Protein AF-A0A179FEU5-F1 (afdb_monomer_lite)

Structure (mmCIF, N/CA/C/O backbone):
data_AF-A0A179FEU5-F1
#
_entry.id   AF-A0A179FEU5-F1
#
loop_
_atom_site.group_PDB
_atom_site.id
_atom_site.type_symbol
_atom_site.label_atom_id
_atom_site.label_alt_id
_atom_site.label_comp_id
_atom_site.label_asym_id
_atom_site.label_entity_id
_atom_site.label_seq_id
_atom_site.pdbx_PDB_ins_code
_atom_site.Cartn_x
_atom_site.Cartn_y
_atom_site.Cartn_z
_atom_site.occupancy
_atom_site.B_iso_or_equiv
_atom_site.auth_seq_id
_atom_site.auth_comp_id
_atom_site.auth_asym_id
_atom_site.auth_atom_id
_atom_site.pdbx_PDB_model_num
ATOM 1 N N . MET A 1 1 ? -58.448 -2.157 -8.656 1.00 37.03 1 MET A N 1
ATOM 2 C CA . MET A 1 1 ? -57.874 -3.521 -8.626 1.00 37.03 1 MET A CA 1
ATOM 3 C C . MET A 1 1 ? -56.434 -3.372 -9.096 1.00 37.03 1 MET A C 1
ATOM 5 O O . MET A 1 1 ? -56.239 -2.957 -10.224 1.00 37.03 1 MET A O 1
ATOM 9 N N . ALA A 1 2 ? -55.484 -3.214 -8.177 1.00 30.17 2 ALA A N 1
ATOM 10 C CA . ALA A 1 2 ? -54.757 -4.294 -7.498 1.00 30.17 2 ALA A CA 1
ATOM 11 C C . ALA A 1 2 ? -53.856 -5.082 -8.479 1.00 30.17 2 ALA A C 1
ATOM 13 O O . ALA A 1 2 ? -54.348 -5.791 -9.348 1.00 30.17 2 ALA A O 1
ATOM 14 N N . THR A 1 3 ? -52.552 -4.851 -8.305 1.00 36.16 3 THR A N 1
ATOM 15 C CA . THR A 1 3 ? -51.312 -5.479 -8.825 1.00 36.16 3 THR A CA 1
ATOM 16 C C . THR A 1 3 ? -51.314 -7.030 -8.693 1.00 36.16 3 THR A C 1
ATOM 18 O O . THR A 1 3 ? -52.210 -7.513 -7.997 1.00 36.16 3 THR A O 1
ATOM 21 N N . PRO A 1 4 ? -50.350 -7.839 -9.245 1.00 41.12 4 PRO A N 1
ATOM 22 C CA . PRO A 1 4 ? -48.907 -7.538 -9.162 1.00 41.12 4 PRO A CA 1
ATOM 23 C C . PRO A 1 4 ? -47.854 -8.168 -10.127 1.00 41.12 4 PRO A C 1
ATOM 25 O O . PRO A 1 4 ? -48.091 -9.113 -10.866 1.00 41.12 4 PRO A O 1
ATOM 28 N N . THR A 1 5 ? -46.633 -7.613 -9.978 1.00 31.58 5 THR A N 1
ATOM 29 C CA . THR A 1 5 ? -45.279 -8.238 -9.953 1.00 31.58 5 THR A CA 1
ATOM 30 C C . THR A 1 5 ? -44.671 -8.937 -11.171 1.00 31.58 5 THR A C 1
ATOM 32 O O . THR A 1 5 ? -45.063 -10.044 -11.509 1.00 31.58 5 THR A O 1
ATOM 35 N N . THR A 1 6 ? -43.524 -8.423 -11.638 1.00 33.41 6 THR A N 1
ATOM 36 C CA . THR A 1 6 ? -42.158 -8.991 -11.439 1.00 33.41 6 THR A CA 1
ATOM 37 C C . THR A 1 6 ? -41.167 -7.874 -11.831 1.00 33.41 6 THR A C 1
ATOM 39 O O . THR A 1 6 ? -41.316 -7.294 -12.894 1.00 33.41 6 THR A O 1
ATOM 42 N N . GLY A 1 7 ? -40.216 -7.381 -11.036 1.00 28.59 7 GLY A N 1
ATOM 43 C CA . GLY A 1 7 ? -39.388 -8.038 -10.032 1.00 28.59 7 GLY A CA 1
ATOM 44 C C . GLY A 1 7 ? -37.973 -8.215 -10.594 1.00 28.59 7 GLY A C 1
ATOM 45 O O . GLY A 1 7 ? -37.572 -9.338 -10.856 1.00 28.59 7 GLY A O 1
ATOM 46 N N . ALA A 1 8 ? -37.243 -7.119 -10.823 1.00 29.02 8 ALA A N 1
ATOM 47 C CA . ALA A 1 8 ? -35.822 -7.147 -11.176 1.00 29.02 8 ALA A CA 1
ATOM 48 C C . ALA A 1 8 ? -35.045 -6.303 -10.160 1.00 29.02 8 ALA A C 1
ATOM 50 O O . ALA A 1 8 ? -34.668 -5.160 -10.410 1.00 29.02 8 ALA A O 1
ATOM 51 N N . THR A 1 9 ? -34.866 -6.873 -8.971 1.00 30.12 9 THR A N 1
ATOM 52 C CA . THR A 1 9 ? -33.922 -6.371 -7.976 1.00 30.12 9 THR A CA 1
ATOM 53 C C . THR A 1 9 ? -32.535 -6.866 -8.380 1.00 30.12 9 THR A C 1
ATOM 55 O O . THR A 1 9 ? -32.175 -8.010 -8.118 1.00 30.12 9 THR A O 1
ATOM 58 N N . LEU A 1 10 ? -31.760 -6.012 -9.047 1.00 29.97 10 LEU A N 1
ATOM 59 C CA . LEU A 1 10 ? -30.308 -6.155 -9.145 1.00 29.97 10 LEU A CA 1
ATOM 60 C C . LEU A 1 10 ? -29.728 -5.812 -7.767 1.00 29.97 10 LEU A C 1
ATOM 62 O O . LEU A 1 10 ? -29.535 -4.647 -7.428 1.00 29.97 10 LEU A O 1
ATOM 66 N N . LEU A 1 11 ? -29.529 -6.837 -6.939 1.00 31.89 11 LEU A N 1
ATOM 67 C CA . LEU A 1 11 ? -28.776 -6.725 -5.695 1.00 31.89 11 LEU A CA 1
ATOM 68 C C . LEU A 1 11 ? -27.285 -6.661 -6.038 1.00 31.89 11 LEU A C 1
ATOM 70 O O . LEU A 1 11 ? -26.680 -7.658 -6.422 1.00 31.89 11 LEU A O 1
ATOM 74 N N . CYS A 1 12 ? -26.699 -5.477 -5.881 1.00 29.08 12 CYS A N 1
ATOM 75 C CA . CYS A 1 12 ? -25.261 -5.298 -5.737 1.00 29.08 12 CYS A CA 1
ATOM 76 C C . CYS A 1 12 ? -24.804 -5.965 -4.429 1.00 29.08 12 CYS A C 1
ATOM 78 O O . CYS A 1 12 ? -24.829 -5.341 -3.372 1.00 29.08 12 CYS A O 1
ATOM 80 N N . SER A 1 13 ? -24.391 -7.231 -4.480 1.00 32.59 13 SER A N 1
ATOM 81 C CA . SER A 1 13 ? -23.709 -7.913 -3.374 1.00 32.59 13 SER A CA 1
ATOM 82 C C . SER A 1 13 ? -22.197 -7.689 -3.481 1.00 32.59 13 SER A C 1
ATOM 84 O O . SER A 1 13 ? -21.445 -8.575 -3.877 1.00 32.59 13 SER A O 1
ATOM 86 N N . GLY A 1 14 ? -21.757 -6.469 -3.186 1.00 37.81 14 GLY A N 1
ATOM 87 C CA . GLY A 1 14 ? -20.358 -6.153 -2.895 1.00 37.81 14 GLY A CA 1
ATOM 88 C C . GLY A 1 14 ? -20.225 -5.890 -1.401 1.00 37.81 14 GLY A C 1
ATOM 89 O O . GLY A 1 14 ? -20.048 -4.746 -1.001 1.00 37.81 14 GLY A O 1
ATOM 90 N N . GLN A 1 15 ? -20.452 -6.916 -0.580 1.00 46.31 15 GLN A N 1
ATOM 91 C CA . GLN A 1 15 ? -20.368 -6.825 0.879 1.00 46.31 15 GLN A CA 1
ATOM 92 C C . GLN A 1 15 ? -18.967 -7.262 1.306 1.00 46.31 15 GLN A C 1
ATOM 94 O O . GLN A 1 15 ? -18.569 -8.380 0.996 1.00 46.31 15 GLN A O 1
ATOM 99 N N . GLY A 1 16 ? -18.220 -6.389 1.991 1.00 58.41 16 GLY A N 1
ATOM 100 C CA . GLY A 1 16 ? -16.953 -6.743 2.631 1.00 58.41 16 GLY A CA 1
ATOM 101 C C . GLY A 1 16 ? -17.174 -7.793 3.717 1.00 58.41 16 GLY A C 1
ATOM 102 O O . GLY A 1 16 ? -17.419 -7.466 4.875 1.00 58.41 16 GLY A O 1
ATOM 103 N N . ASP A 1 17 ? -17.132 -9.057 3.312 1.00 73.69 17 ASP A N 1
ATOM 104 C CA . ASP A 1 17 ? -17.216 -10.216 4.181 1.00 73.69 17 ASP A CA 1
ATOM 105 C C . ASP A 1 17 ? -15.819 -10.787 4.475 1.00 73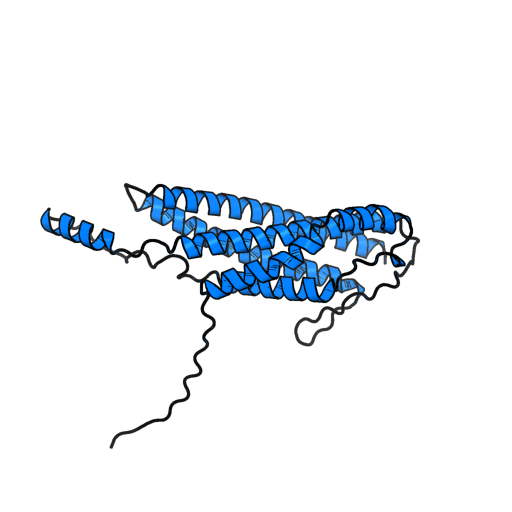.69 17 ASP A C 1
ATOM 107 O O . ASP A 1 17 ? -14.817 -10.482 3.820 1.00 73.69 17 ASP A O 1
ATOM 111 N N . MET A 1 18 ? -15.742 -11.642 5.493 1.00 79.62 18 MET A N 1
ATOM 112 C CA . MET A 1 18 ? -14.498 -12.289 5.919 1.00 79.62 18 MET A CA 1
ATOM 113 C C . MET A 1 18 ? -13.843 -13.060 4.756 1.00 79.62 18 MET A C 1
ATOM 115 O O . MET A 1 18 ? -12.619 -13.072 4.628 1.00 79.62 18 MET A O 1
ATOM 119 N N . GLY A 1 19 ? -14.647 -13.655 3.866 1.00 82.81 19 GLY A N 1
ATOM 120 C CA . GLY A 1 19 ? -14.166 -14.364 2.679 1.00 82.81 19 GLY A CA 1
ATOM 121 C C . GLY A 1 19 ? -13.383 -13.460 1.727 1.00 82.81 19 GLY A C 1
ATOM 122 O O . GLY A 1 19 ? -12.313 -13.844 1.253 1.00 82.81 19 GLY A O 1
ATOM 123 N N . THR A 1 20 ? -13.859 -12.235 1.516 1.00 85.75 20 THR A N 1
ATOM 124 C CA . THR A 1 20 ? -13.193 -11.224 0.691 1.00 85.75 20 THR A CA 1
ATOM 125 C C . THR A 1 20 ? -11.824 -10.852 1.259 1.00 85.75 20 THR A C 1
ATOM 127 O O . THR A 1 20 ? -10.836 -10.848 0.525 1.00 85.75 20 THR A O 1
ATOM 130 N N . LEU A 1 21 ? -11.727 -10.611 2.570 1.00 87.06 21 LEU A N 1
ATOM 131 C CA . LEU A 1 21 ? -10.458 -10.273 3.229 1.00 87.06 21 LEU A CA 1
AT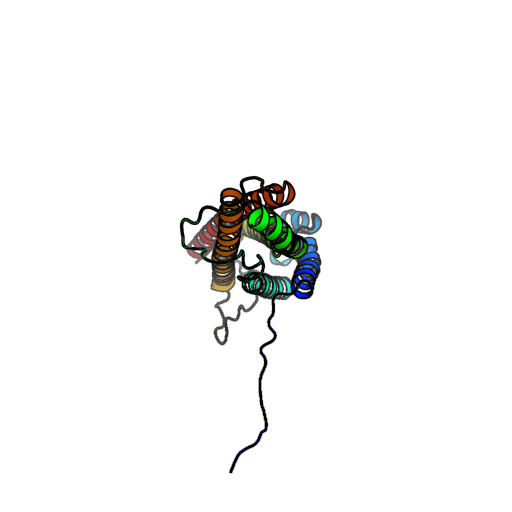OM 132 C C . LEU A 1 21 ? -9.447 -11.428 3.189 1.00 87.06 21 LEU A C 1
ATOM 134 O O . LEU A 1 21 ? -8.273 -11.215 2.883 1.00 87.06 21 LEU A O 1
ATOM 138 N N . VAL A 1 22 ? -9.894 -12.667 3.427 1.00 87.81 22 VAL A N 1
ATOM 139 C CA . VAL A 1 22 ? -9.030 -13.852 3.265 1.00 87.81 22 VAL A CA 1
ATOM 140 C C . VAL A 1 22 ? -8.555 -13.989 1.818 1.00 87.81 22 VAL A C 1
ATOM 142 O O . VAL A 1 22 ? -7.383 -14.301 1.583 1.00 87.81 22 VAL A O 1
ATOM 145 N N . GLY A 1 23 ? -9.435 -13.727 0.849 1.00 87.94 23 GLY A N 1
ATOM 146 C CA . GLY A 1 23 ? -9.098 -13.716 -0.572 1.00 87.94 23 GLY A CA 1
ATOM 147 C C . GLY A 1 23 ? -8.014 -12.690 -0.899 1.00 87.94 23 GLY A C 1
ATOM 148 O O . GLY A 1 23 ? -7.037 -13.028 -1.568 1.00 87.94 23 GLY A O 1
ATOM 149 N N . ILE A 1 24 ? -8.136 -11.471 -0.363 1.00 89.38 24 ILE A N 1
ATOM 150 C CA . ILE A 1 24 ? -7.136 -10.408 -0.518 1.00 89.38 24 ILE A CA 1
ATOM 151 C C . ILE A 1 24 ? -5.788 -10.838 0.068 1.00 89.38 24 ILE A C 1
ATOM 153 O O . ILE A 1 24 ? -4.778 -10.790 -0.631 1.00 89.38 24 ILE A O 1
ATOM 157 N N . LEU A 1 25 ? -5.760 -11.321 1.314 1.00 90.56 25 LEU A N 1
ATOM 158 C CA . LEU A 1 25 ? -4.527 -11.791 1.960 1.00 90.56 25 LEU A CA 1
ATOM 159 C C . LEU A 1 25 ? -3.832 -12.895 1.162 1.00 90.56 25 LEU A C 1
ATOM 161 O O . LEU A 1 25 ? -2.619 -12.847 0.948 1.00 90.56 25 LEU A O 1
ATOM 165 N N . SER A 1 26 ? -4.611 -13.870 0.699 1.00 90.81 26 SER A N 1
ATOM 166 C CA . SER A 1 26 ? -4.102 -15.005 -0.069 1.00 90.81 26 SER A CA 1
ATOM 167 C C . SER A 1 26 ? -3.529 -14.564 -1.416 1.00 90.81 26 SER A C 1
ATOM 169 O O . SER A 1 26 ? -2.492 -15.072 -1.834 1.00 90.81 26 SER A O 1
ATOM 171 N N . ALA A 1 27 ? -4.164 -13.591 -2.075 1.00 90.56 27 ALA A N 1
ATOM 172 C CA . ALA A 1 27 ? -3.708 -13.055 -3.355 1.00 90.56 27 ALA A CA 1
ATOM 173 C C . ALA A 1 27 ? -2.486 -12.127 -3.222 1.00 90.56 27 ALA A C 1
ATOM 175 O O . ALA A 1 27 ? -1.645 -12.094 -4.118 1.00 90.56 27 ALA A O 1
ATOM 176 N N . LEU A 1 28 ? -2.336 -11.419 -2.097 1.00 90.25 28 LEU A N 1
ATOM 177 C CA . LEU A 1 28 ? -1.158 -10.588 -1.825 1.00 90.25 28 LEU A CA 1
ATOM 178 C C . LEU A 1 28 ? 0.084 -11.410 -1.452 1.00 90.25 28 LEU A C 1
ATOM 180 O O . LEU A 1 28 ? 1.203 -10.950 -1.668 1.00 90.25 28 LEU A O 1
ATOM 184 N N . GLN A 1 29 ? -0.080 -12.613 -0.893 1.00 90.56 29 GLN A N 1
ATOM 185 C CA . GLN A 1 29 ? 1.034 -13.480 -0.491 1.00 90.56 29 GLN A CA 1
ATOM 186 C C . GLN A 1 29 ? 2.044 -13.764 -1.620 1.00 90.56 29 GLN A C 1
ATOM 188 O O . GLN A 1 29 ? 3.232 -13.540 -1.379 1.00 90.56 29 GLN A O 1
ATOM 193 N N . PRO A 1 30 ? 1.647 -14.242 -2.818 1.00 87.88 30 PRO A N 1
ATOM 194 C CA . PRO A 1 30 ? 2.600 -14.494 -3.898 1.00 87.88 30 PRO A CA 1
ATOM 195 C C . PRO A 1 30 ? 3.263 -13.204 -4.393 1.00 87.88 30 PRO A C 1
ATOM 197 O O . PRO A 1 30 ? 4.471 -13.201 -4.594 1.00 87.88 30 PRO A O 1
ATOM 200 N N . ILE A 1 31 ? 2.515 -12.099 -4.503 1.00 87.00 31 ILE A N 1
ATOM 201 C CA . ILE A 1 31 ? 3.052 -10.794 -4.928 1.00 87.00 31 ILE A CA 1
ATOM 202 C C . ILE A 1 31 ? 4.143 -10.330 -3.957 1.00 87.00 31 ILE A C 1
ATOM 204 O O . ILE A 1 31 ? 5.249 -9.984 -4.368 1.00 87.00 31 ILE A O 1
ATOM 208 N N . TRP A 1 32 ? 3.853 -10.374 -2.655 1.00 88.50 32 TRP A N 1
ATOM 209 C CA . TRP A 1 32 ? 4.812 -10.028 -1.613 1.00 88.50 32 TRP A CA 1
ATOM 210 C C . TRP A 1 32 ? 6.035 -10.948 -1.619 1.00 88.50 32 TRP A C 1
ATOM 212 O O . TRP A 1 32 ? 7.154 -10.458 -1.494 1.00 88.50 32 TRP A O 1
ATOM 222 N N . ALA A 1 33 ? 5.836 -12.261 -1.771 1.00 86.00 33 ALA A N 1
ATOM 223 C CA . ALA A 1 33 ? 6.924 -13.235 -1.786 1.00 86.00 33 ALA A CA 1
ATOM 224 C C . ALA A 1 33 ? 7.869 -13.013 -2.972 1.00 86.00 33 ALA A C 1
ATOM 226 O O . ALA A 1 33 ? 9.084 -13.055 -2.798 1.00 86.00 33 ALA A O 1
ATOM 227 N N . THR A 1 34 ? 7.320 -12.716 -4.153 1.00 82.19 34 THR A N 1
ATOM 228 C CA . THR A 1 34 ? 8.110 -12.328 -5.321 1.00 82.19 34 THR A CA 1
ATOM 229 C C . THR A 1 34 ? 8.870 -11.038 -5.035 1.00 82.19 34 THR A C 1
ATOM 231 O O . THR A 1 34 ? 10.092 -11.029 -5.076 1.00 82.19 34 THR A O 1
ATOM 234 N N . LEU A 1 35 ? 8.185 -9.960 -4.653 1.00 77.88 35 LEU A N 1
ATOM 235 C CA . LEU A 1 35 ? 8.830 -8.658 -4.455 1.00 77.88 35 LEU A CA 1
ATOM 236 C C . LEU A 1 35 ? 9.761 -8.598 -3.236 1.00 77.88 35 LEU A C 1
ATOM 238 O O . LEU A 1 35 ? 10.561 -7.682 -3.133 1.00 77.88 35 LEU A O 1
ATOM 242 N N . SER A 1 36 ? 9.676 -9.536 -2.298 1.00 79.19 36 SER A N 1
ATOM 243 C CA . SER A 1 36 ? 10.552 -9.585 -1.118 1.00 79.19 36 SER A CA 1
ATOM 244 C C . SER A 1 36 ? 11.632 -10.660 -1.217 1.00 79.19 36 SER A C 1
ATOM 246 O O . SER A 1 36 ? 12.362 -10.868 -0.248 1.00 79.19 36 SER A O 1
ATOM 248 N N . SER A 1 37 ? 11.740 -11.343 -2.360 1.00 79.44 37 SER A N 1
ATOM 249 C CA . SER A 1 37 ? 12.750 -12.373 -2.580 1.00 79.44 37 SER A CA 1
ATOM 250 C C . SER A 1 37 ? 14.163 -11.769 -2.471 1.00 79.44 37 SER A C 1
ATOM 252 O O . SER A 1 37 ? 14.469 -10.775 -3.142 1.00 79.44 37 SER A O 1
ATOM 254 N N . PRO A 1 38 ? 15.047 -12.349 -1.636 1.00 71.06 38 PRO A N 1
ATOM 255 C CA . PRO A 1 38 ? 16.436 -11.908 -1.537 1.00 71.06 38 PRO A CA 1
ATOM 256 C C . PRO A 1 38 ? 17.184 -12.088 -2.863 1.00 71.06 38 PRO A C 1
ATOM 258 O O . PRO A 1 38 ? 18.055 -11.280 -3.182 1.00 71.06 38 PRO A O 1
ATOM 261 N N . GLU A 1 39 ? 16.801 -13.084 -3.665 1.00 69.50 39 GLU A N 1
ATOM 262 C CA . GLU A 1 39 ? 17.327 -13.297 -5.011 1.00 69.50 39 GLU A CA 1
ATOM 263 C C . GLU A 1 39 ? 17.020 -12.100 -5.911 1.00 69.50 39 GLU A C 1
ATOM 265 O O . GLU A 1 39 ? 17.899 -11.638 -6.627 1.00 69.50 39 GLU A O 1
ATOM 270 N N . LEU A 1 40 ? 15.814 -11.534 -5.833 1.00 66.50 40 LEU A N 1
ATOM 271 C CA . LEU A 1 40 ? 15.435 -10.349 -6.603 1.00 66.50 40 LEU A CA 1
ATOM 272 C C . LEU A 1 40 ? 16.233 -9.101 -6.188 1.00 66.50 40 LEU A C 1
ATOM 274 O O . LEU A 1 40 ? 16.693 -8.353 -7.052 1.00 66.50 40 LEU A O 1
ATOM 278 N N . CYS A 1 41 ? 16.484 -8.905 -4.889 1.00 65.00 41 CYS A N 1
ATOM 279 C CA . CYS A 1 41 ? 17.388 -7.846 -4.419 1.00 65.00 41 CYS A CA 1
ATOM 280 C C . CYS A 1 41 ? 18.828 -8.052 -4.916 1.00 65.00 41 CYS A C 1
ATOM 282 O O . CYS A 1 41 ? 19.485 -7.092 -5.320 1.00 65.00 41 CYS A O 1
ATOM 284 N N . GLN A 1 42 ? 19.314 -9.293 -4.912 1.00 69.44 42 GLN A N 1
ATOM 285 C CA . GLN A 1 42 ? 20.655 -9.627 -5.380 1.00 69.44 42 GLN A CA 1
ATOM 286 C C . GLN A 1 42 ? 20.784 -9.474 -6.902 1.00 69.44 42 GLN A C 1
ATOM 288 O O . GLN A 1 42 ? 21.782 -8.931 -7.372 1.00 69.44 42 GLN A O 1
ATOM 293 N N . ILE A 1 43 ? 19.769 -9.886 -7.667 1.00 66.75 43 ILE A N 1
ATOM 294 C CA . ILE A 1 43 ? 19.691 -9.718 -9.123 1.00 66.75 43 ILE A CA 1
ATOM 295 C C . ILE A 1 43 ? 19.700 -8.235 -9.474 1.00 66.75 43 ILE A C 1
ATOM 297 O O . ILE A 1 43 ? 20.493 -7.838 -10.321 1.00 66.75 43 ILE A O 1
ATOM 301 N N . LEU A 1 44 ? 18.903 -7.400 -8.799 1.00 64.94 44 LEU A N 1
ATOM 302 C CA . LEU A 1 44 ? 18.959 -5.953 -9.014 1.00 64.94 44 LEU A CA 1
ATOM 303 C C . LEU A 1 44 ? 20.370 -5.415 -8.773 1.00 64.94 44 LEU A C 1
ATOM 305 O O . LEU A 1 44 ? 20.922 -4.744 -9.638 1.00 64.94 44 LEU A O 1
ATOM 309 N N . GLN A 1 45 ? 20.982 -5.738 -7.633 1.00 65.75 45 GLN A N 1
ATOM 310 C CA . GLN A 1 45 ? 22.315 -5.234 -7.304 1.00 65.75 45 GLN A CA 1
ATOM 311 C C . GLN A 1 45 ? 23.390 -5.719 -8.286 1.00 65.75 45 GLN A C 1
ATOM 313 O O . GLN A 1 45 ? 24.257 -4.937 -8.668 1.00 65.75 45 GLN A O 1
ATOM 318 N N . GLN A 1 46 ? 23.347 -6.981 -8.721 1.00 66.75 46 GLN A N 1
ATOM 319 C CA . GLN A 1 46 ? 24.368 -7.567 -9.594 1.00 66.75 46 GLN A CA 1
ATOM 320 C C . GLN A 1 46 ? 24.158 -7.233 -11.076 1.00 66.75 46 GLN A C 1
ATOM 322 O O . GLN A 1 46 ? 25.128 -6.947 -11.780 1.00 66.75 46 GLN A O 1
ATOM 327 N N . GLN A 1 47 ? 22.914 -7.255 -11.560 1.00 63.34 47 GLN A N 1
ATOM 328 C CA . GLN A 1 47 ? 22.602 -7.107 -12.982 1.00 63.34 47 GLN A CA 1
ATOM 329 C C . GLN A 1 47 ? 22.389 -5.661 -13.416 1.00 63.34 47 GLN A C 1
ATOM 331 O O . GLN A 1 47 ? 22.795 -5.321 -14.523 1.00 63.34 47 GLN A O 1
ATOM 336 N N . LEU A 1 48 ? 21.905 -4.763 -12.545 1.00 61.31 48 LEU A N 1
ATOM 337 C CA . LEU A 1 48 ? 21.897 -3.330 -12.880 1.00 61.31 48 LEU A CA 1
ATOM 338 C C . LEU A 1 48 ? 23.319 -2.785 -13.122 1.00 61.31 48 LEU A C 1
ATOM 340 O O . LEU A 1 48 ? 23.471 -1.822 -13.866 1.00 61.31 48 LEU A O 1
ATOM 344 N N . HIS A 1 49 ? 24.359 -3.420 -12.564 1.00 58.84 49 HIS A N 1
ATOM 345 C CA . HIS A 1 49 ? 25.763 -3.095 -12.858 1.00 58.84 49 HIS A CA 1
ATOM 346 C C . HIS A 1 49 ? 26.264 -3.640 -14.210 1.00 58.84 49 HIS A C 1
ATOM 348 O O . HIS A 1 49 ? 27.224 -3.095 -14.750 1.00 58.84 49 HIS A O 1
ATOM 354 N N . HIS A 1 50 ? 25.653 -4.702 -14.751 1.00 58.84 50 HIS A N 1
ATOM 355 C CA . HIS A 1 50 ? 26.061 -5.343 -16.014 1.00 58.84 50 HIS A CA 1
ATOM 356 C C . HIS A 1 50 ? 25.219 -4.892 -17.221 1.00 58.84 50 HIS A C 1
ATOM 358 O O . HIS A 1 50 ? 25.668 -5.016 -18.358 1.00 58.84 50 HIS A O 1
ATOM 364 N N . GLY A 1 51 ? 24.039 -4.313 -16.979 1.00 60.34 51 GLY A N 1
ATOM 365 C CA . GLY A 1 51 ? 23.170 -3.724 -17.996 1.00 60.34 51 GLY A CA 1
ATOM 366 C C . GLY A 1 51 ? 21.692 -3.968 -17.688 1.00 60.34 51 GLY A C 1
ATOM 367 O O . GLY A 1 51 ? 21.286 -5.086 -17.384 1.00 60.34 51 GLY A O 1
ATOM 368 N N . VAL A 1 52 ? 20.866 -2.921 -17.795 1.00 65.00 52 VAL A N 1
ATOM 369 C CA . VAL A 1 52 ? 19.423 -2.972 -17.471 1.00 65.00 52 VAL A CA 1
ATOM 370 C C . VAL A 1 52 ? 18.656 -3.940 -18.384 1.00 65.00 52 VAL A C 1
ATOM 372 O O . VAL A 1 52 ? 17.653 -4.512 -17.968 1.00 65.00 52 VAL A O 1
ATOM 375 N N . ASP A 1 53 ? 19.150 -4.167 -19.604 1.00 64.75 53 ASP A N 1
ATOM 376 C CA . ASP A 1 53 ? 18.535 -5.056 -20.600 1.00 64.75 53 ASP A CA 1
ATOM 377 C C . ASP A 1 53 ? 18.549 -6.543 -20.214 1.00 64.75 53 ASP A C 1
ATOM 379 O O . ASP A 1 53 ? 17.752 -7.314 -20.747 1.00 64.75 53 ASP A O 1
ATOM 383 N N . GLU A 1 54 ? 19.441 -6.960 -19.311 1.00 62.03 54 GLU A N 1
ATOM 384 C CA . GLU A 1 54 ? 19.551 -8.362 -18.885 1.00 62.03 54 GLU A CA 1
ATOM 385 C C . GLU A 1 54 ? 18.689 -8.684 -17.661 1.00 62.03 54 GLU A C 1
ATOM 387 O O . GLU A 1 54 ? 18.501 -9.859 -17.339 1.00 62.03 54 GLU A O 1
ATOM 392 N N . VAL A 1 55 ? 18.116 -7.659 -17.015 1.00 64.06 55 VAL A N 1
ATOM 393 C CA . VAL A 1 55 ? 17.303 -7.807 -15.805 1.00 64.06 55 VAL A CA 1
ATOM 394 C C . VAL A 1 55 ? 16.004 -8.539 -16.144 1.00 64.06 55 VAL A C 1
ATOM 396 O O . VAL A 1 55 ? 14.990 -7.947 -16.515 1.00 64.06 55 VAL A O 1
ATOM 399 N N . ASN A 1 56 ? 16.024 -9.859 -15.984 1.00 65.81 56 ASN A N 1
ATOM 400 C CA . ASN A 1 56 ? 14.841 -10.700 -16.050 1.00 65.81 56 ASN A CA 1
ATOM 401 C C . ASN A 1 56 ? 14.350 -10.993 -14.631 1.00 65.81 56 ASN A C 1
ATOM 403 O O . ASN A 1 56 ? 14.929 -11.804 -13.912 1.00 65.81 56 ASN A O 1
ATOM 407 N N . LEU A 1 57 ? 13.252 -10.345 -14.238 1.00 64.69 57 LEU A N 1
ATOM 408 C CA . LEU A 1 57 ? 12.651 -10.519 -12.913 1.00 64.69 57 LEU A CA 1
ATOM 409 C C . LEU A 1 57 ? 11.957 -11.888 -12.754 1.00 64.69 57 LEU A C 1
ATOM 411 O O . LEU A 1 57 ? 11.511 -12.220 -11.660 1.00 64.69 57 LEU A O 1
ATOM 415 N N . GLY A 1 58 ? 11.839 -12.684 -13.828 1.00 65.44 58 GLY A N 1
ATOM 416 C CA . GLY A 1 58 ? 11.236 -14.022 -13.797 1.00 65.44 58 GLY A CA 1
ATOM 417 C C . GLY A 1 58 ? 9.731 -14.032 -13.499 1.00 65.44 58 GLY A C 1
ATOM 418 O O . GLY A 1 58 ? 9.137 -15.102 -13.377 1.00 65.44 58 GLY A O 1
ATOM 419 N N . CYS A 1 59 ? 9.108 -12.858 -13.394 1.00 68.62 59 CYS A N 1
ATOM 420 C CA . CYS A 1 59 ? 7.696 -12.665 -13.101 1.00 68.62 59 CYS A CA 1
ATOM 421 C C . CYS A 1 59 ? 7.090 -11.585 -14.003 1.00 68.62 59 CYS A C 1
ATOM 423 O O . CYS A 1 59 ? 7.766 -10.632 -14.393 1.00 68.62 59 CYS A O 1
ATOM 425 N N . ASP A 1 60 ? 5.792 -11.703 -14.291 1.00 75.81 60 ASP A N 1
ATOM 426 C CA . ASP A 1 60 ? 5.036 -10.639 -14.950 1.00 75.81 60 ASP A CA 1
ATOM 427 C C . ASP A 1 60 ? 4.756 -9.504 -13.950 1.00 75.81 60 ASP A C 1
ATOM 429 O O . ASP A 1 60 ? 3.724 -9.459 -13.275 1.00 75.81 60 ASP A O 1
ATOM 433 N N . THR A 1 61 ? 5.718 -8.587 -13.831 1.00 74.81 61 THR A N 1
ATOM 434 C CA . THR A 1 61 ? 5.650 -7.439 -12.917 1.00 74.81 61 THR A CA 1
ATOM 435 C C . THR A 1 61 ? 4.454 -6.543 -13.223 1.00 74.81 61 THR A C 1
ATOM 437 O O . THR A 1 61 ? 3.871 -5.971 -12.307 1.00 74.81 61 THR A O 1
ATOM 440 N N . ARG A 1 62 ? 4.037 -6.438 -14.491 1.00 77.69 62 ARG A N 1
ATOM 441 C CA . ARG A 1 62 ? 2.859 -5.652 -14.866 1.00 77.69 62 ARG A CA 1
ATOM 442 C C . ARG A 1 62 ? 1.607 -6.249 -14.245 1.00 77.69 62 ARG A C 1
ATOM 444 O O . ARG A 1 62 ? 0.901 -5.544 -13.528 1.00 77.69 62 ARG A O 1
ATOM 451 N N . ALA A 1 63 ? 1.343 -7.522 -14.530 1.00 80.44 63 ALA A N 1
ATOM 452 C CA . ALA A 1 63 ? 0.156 -8.197 -14.023 1.00 80.44 63 ALA A CA 1
ATOM 453 C C . ALA A 1 63 ? 0.134 -8.183 -12.488 1.00 80.44 63 ALA A C 1
ATOM 455 O O . ALA A 1 63 ? -0.913 -7.938 -11.895 1.00 80.44 63 ALA A O 1
ATOM 456 N N . ALA A 1 64 ? 1.296 -8.351 -11.846 1.00 82.25 64 ALA A N 1
ATOM 457 C CA . ALA A 1 64 ? 1.422 -8.270 -10.394 1.00 82.25 64 ALA A CA 1
ATOM 458 C C . ALA A 1 64 ? 1.083 -6.874 -9.837 1.00 82.25 64 ALA A C 1
ATOM 460 O O . ALA A 1 64 ? 0.369 -6.778 -8.841 1.00 82.25 64 ALA A O 1
ATOM 461 N N . LEU A 1 65 ? 1.555 -5.792 -10.469 1.00 84.19 65 LEU A N 1
ATOM 462 C CA . LEU A 1 65 ? 1.265 -4.418 -10.038 1.00 84.19 65 LEU A CA 1
ATOM 463 C C . LEU A 1 65 ? -0.201 -4.024 -10.286 1.00 84.19 65 LEU A C 1
ATOM 465 O O . LEU A 1 65 ? -0.812 -3.392 -9.427 1.00 84.19 65 LEU A O 1
ATOM 469 N N . GLU A 1 66 ? -0.778 -4.413 -11.427 1.00 84.44 66 GLU A N 1
ATOM 470 C CA . GLU A 1 66 ? -2.201 -4.193 -11.728 1.00 84.44 66 GLU A CA 1
ATOM 471 C C . GLU A 1 66 ? -3.093 -4.968 -10.743 1.00 84.44 66 GLU A C 1
ATOM 473 O O . GLU A 1 66 ? -4.015 -4.397 -10.157 1.00 84.44 66 GLU A O 1
ATOM 478 N N . GLN A 1 67 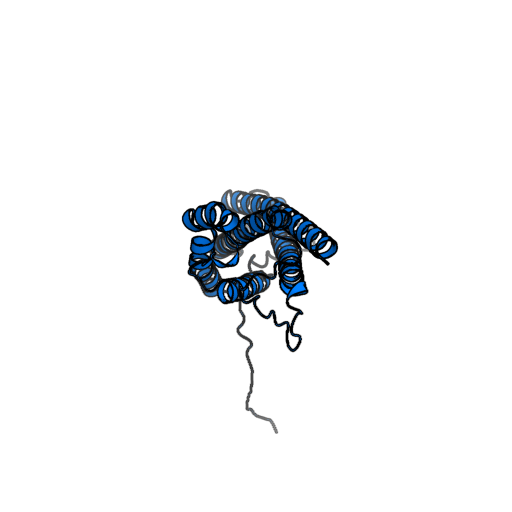? -2.773 -6.242 -10.490 1.00 87.56 67 GLN A N 1
ATOM 479 C CA . GLN A 1 67 ? -3.466 -7.062 -9.497 1.00 87.56 67 GLN A CA 1
ATOM 480 C C . GLN A 1 67 ? -3.327 -6.474 -8.090 1.00 87.56 67 GLN A C 1
ATOM 482 O O . GLN A 1 67 ? -4.297 -6.447 -7.337 1.00 87.56 67 GLN A O 1
ATOM 487 N N . PHE A 1 68 ? -2.143 -5.983 -7.726 1.00 90.50 68 PHE A N 1
ATOM 488 C CA . PHE A 1 68 ? -1.918 -5.345 -6.435 1.00 90.50 68 PHE A CA 1
ATOM 489 C C . PHE A 1 68 ? -2.797 -4.100 -6.242 1.00 90.50 68 PHE A C 1
ATOM 491 O O . PHE A 1 68 ? -3.441 -3.979 -5.199 1.00 90.50 68 PHE A O 1
ATOM 498 N N . LEU A 1 69 ? -2.869 -3.206 -7.237 1.00 89.69 69 LEU A N 1
ATOM 499 C CA . LEU A 1 69 ? -3.727 -2.017 -7.165 1.00 89.69 69 LEU A CA 1
ATOM 500 C C . LEU A 1 69 ? -5.206 -2.394 -7.008 1.00 89.69 69 LEU A C 1
ATOM 502 O O . LEU A 1 69 ? -5.887 -1.825 -6.157 1.00 89.69 69 LEU A O 1
ATOM 506 N N . ASP A 1 70 ? -5.683 -3.385 -7.766 1.00 89.56 70 ASP A N 1
ATOM 507 C CA . ASP A 1 70 ? -7.054 -3.896 -7.650 1.00 89.56 70 ASP A CA 1
ATOM 508 C C . ASP A 1 70 ? -7.337 -4.468 -6.247 1.00 89.56 70 ASP A C 1
ATOM 510 O O . ASP A 1 70 ? -8.358 -4.156 -5.635 1.00 89.56 70 ASP A O 1
ATOM 514 N N . LEU A 1 71 ? -6.411 -5.250 -5.683 1.00 90.69 71 LEU A N 1
ATOM 515 C CA . LEU A 1 71 ? -6.543 -5.810 -4.333 1.00 90.69 71 LEU A CA 1
ATOM 516 C C . LEU A 1 71 ? -6.550 -4.731 -3.245 1.00 90.69 71 LEU A C 1
ATOM 518 O O . LEU A 1 71 ? -7.362 -4.794 -2.320 1.00 90.69 71 LEU A O 1
ATOM 522 N N . ALA A 1 72 ? -5.670 -3.737 -3.347 1.00 90.88 72 ALA A N 1
ATOM 523 C CA . ALA A 1 72 ? -5.608 -2.642 -2.389 1.00 90.88 72 ALA A CA 1
ATOM 524 C C . ALA A 1 72 ? -6.841 -1.721 -2.498 1.00 90.88 72 ALA A C 1
ATOM 526 O O . ALA A 1 72 ? -7.367 -1.282 -1.475 1.00 90.88 72 ALA A O 1
ATOM 527 N N . GLN A 1 73 ? -7.384 -1.513 -3.702 1.00 90.75 73 GLN A N 1
ATOM 528 C CA . GLN A 1 73 ? -8.654 -0.807 -3.896 1.00 90.75 73 GLN A CA 1
ATOM 529 C C . GLN A 1 73 ? -9.844 -1.598 -3.331 1.00 90.75 73 GLN A C 1
ATOM 531 O O . GLN A 1 73 ? -10.700 -1.026 -2.654 1.00 90.75 73 GLN A O 1
ATOM 536 N N . LYS A 1 74 ? -9.882 -2.921 -3.533 1.00 89.62 74 LYS A N 1
ATOM 537 C CA . LYS A 1 74 ? -10.878 -3.804 -2.900 1.00 89.62 74 LYS A CA 1
ATOM 538 C C . LYS A 1 74 ? -10.802 -3.748 -1.378 1.00 89.62 74 LYS A C 1
ATOM 540 O O . LYS A 1 74 ? -11.844 -3.714 -0.729 1.00 89.62 74 LYS A O 1
ATOM 545 N N . LEU A 1 75 ? -9.598 -3.689 -0.806 1.00 90.62 75 LEU A N 1
ATOM 546 C CA . LEU A 1 75 ? -9.421 -3.491 0.632 1.00 90.62 75 LEU A CA 1
ATOM 547 C C . LEU A 1 75 ? -9.983 -2.137 1.086 1.00 90.62 75 LEU A C 1
ATOM 549 O O . LEU A 1 75 ? -10.718 -2.096 2.068 1.00 90.62 75 LEU A O 1
ATOM 553 N N . ALA A 1 76 ? -9.683 -1.050 0.368 1.00 88.88 76 ALA A N 1
ATOM 554 C CA . ALA A 1 76 ? -10.210 0.280 0.681 1.00 88.88 76 ALA A CA 1
ATOM 555 C C . ALA A 1 76 ? -11.749 0.310 0.661 1.00 88.88 76 ALA A C 1
ATOM 557 O O . ALA A 1 76 ? -12.375 0.884 1.550 1.00 88.88 76 ALA A O 1
ATOM 558 N N . MET A 1 77 ? -12.369 -0.391 -0.294 1.00 85.44 77 MET A N 1
ATOM 559 C CA . MET A 1 77 ? -13.821 -0.594 -0.328 1.00 85.44 77 MET A CA 1
ATOM 560 C C . MET A 1 77 ? -14.336 -1.480 0.817 1.00 85.44 77 MET A C 1
ATOM 562 O O . MET A 1 77 ? -15.454 -1.280 1.285 1.00 85.44 77 MET A O 1
ATOM 566 N N . GLY A 1 78 ? -13.530 -2.443 1.270 1.00 78.62 78 GLY A N 1
ATOM 567 C CA . GLY A 1 78 ? -13.837 -3.350 2.377 1.00 78.62 78 GLY A CA 1
ATOM 568 C C . GLY A 1 78 ? -13.817 -2.690 3.759 1.00 78.62 78 GLY A C 1
ATOM 569 O O . GLY A 1 78 ? -14.375 -3.252 4.702 1.00 78.62 78 GLY A O 1
ATOM 570 N N . TYR A 1 79 ? -13.249 -1.484 3.887 1.00 78.06 79 TYR A N 1
ATOM 571 C CA . TYR A 1 79 ? -13.416 -0.620 5.060 1.00 78.06 79 TYR A CA 1
ATOM 572 C C . TYR A 1 79 ? -14.865 -0.095 5.129 1.00 78.06 79 TYR A C 1
ATOM 574 O O . TYR A 1 79 ? -15.155 1.073 4.865 1.00 78.06 79 TYR A O 1
ATOM 582 N N . HIS A 1 80 ? -15.808 -0.970 5.481 1.00 66.56 80 HIS A N 1
ATOM 583 C CA . HIS A 1 80 ? -17.202 -0.595 5.697 1.00 66.56 80 HIS A CA 1
ATOM 584 C C . HIS A 1 80 ? -17.405 0.064 7.060 1.00 66.56 80 HIS A C 1
ATOM 586 O O . HIS A 1 80 ? -16.717 -0.246 8.035 1.00 66.56 80 HIS A O 1
ATOM 592 N N . HIS A 1 81 ? -18.429 0.920 7.149 1.00 55.75 81 HIS A N 1
ATOM 593 C CA . HIS A 1 81 ? -18.894 1.470 8.422 1.00 55.75 81 HIS A CA 1
ATOM 594 C C . HIS A 1 81 ? -19.276 0.385 9.444 1.00 55.75 81 HIS A C 1
ATOM 596 O O . HIS A 1 81 ? -19.110 0.642 10.632 1.00 55.75 81 HIS A O 1
ATOM 602 N N . ASP A 1 82 ? -19.676 -0.800 8.970 1.00 52.56 82 ASP A N 1
ATOM 603 C CA . ASP A 1 82 ? -20.134 -1.943 9.772 1.00 52.56 82 ASP A CA 1
ATOM 604 C C . ASP A 1 82 ? -19.015 -2.915 10.193 1.00 52.56 82 ASP A C 1
ATOM 606 O O . ASP A 1 82 ? -19.272 -3.871 10.920 1.00 52.56 82 ASP A O 1
ATOM 610 N N . THR A 1 83 ? -17.761 -2.693 9.764 1.00 55.44 83 THR A N 1
ATOM 611 C CA . THR A 1 83 ? -16.597 -3.473 10.260 1.00 55.44 83 THR A CA 1
ATOM 612 C C . THR A 1 83 ? -16.402 -3.316 11.767 1.00 55.44 83 THR A C 1
ATOM 614 O O . THR A 1 83 ? -15.816 -4.173 12.427 1.00 55.44 83 THR A O 1
ATOM 617 N N . LEU A 1 84 ? -16.958 -2.234 12.309 1.00 52.72 84 LEU A N 1
ATOM 618 C CA . LEU A 1 84 ? -17.257 -2.088 13.714 1.00 52.72 84 LEU A CA 1
ATOM 619 C C . LEU A 1 84 ? -18.776 -2.167 13.880 1.00 52.72 84 LEU A C 1
ATOM 621 O O . LEU A 1 84 ? -19.507 -1.542 13.111 1.00 52.72 84 LEU A O 1
ATOM 625 N N . PRO A 1 85 ? -19.269 -2.905 14.876 1.00 47.47 85 PRO A N 1
ATOM 626 C CA . PRO A 1 85 ? -20.686 -3.021 15.132 1.00 47.47 85 PRO A CA 1
ATOM 627 C C . PRO A 1 85 ? -21.263 -1.629 15.398 1.00 47.47 85 PRO A C 1
ATOM 629 O O . PRO A 1 85 ? -20.588 -0.793 16.011 1.00 47.47 85 PRO A O 1
ATOM 632 N N . PRO A 1 86 ? -22.514 -1.368 14.984 1.00 48.59 86 PRO A N 1
ATOM 633 C CA . PRO A 1 86 ? -23.229 -0.185 15.424 1.00 48.59 86 PRO A CA 1
ATOM 634 C C . PRO A 1 86 ? -23.338 -0.231 16.953 1.00 48.59 86 PRO A C 1
ATOM 636 O O . PRO A 1 86 ? -24.130 -0.978 17.526 1.00 48.59 86 PRO A O 1
ATOM 639 N N . TRP A 1 87 ? -22.491 0.549 17.620 1.00 40.91 87 TRP A N 1
ATOM 640 C CA . TRP A 1 87 ? -22.555 0.774 19.059 1.00 40.91 87 TRP A CA 1
ATOM 641 C C . TRP A 1 87 ? -23.892 1.474 19.386 1.00 40.91 87 TRP A C 1
ATOM 643 O O . TRP A 1 87 ? -24.301 2.343 18.607 1.00 40.91 87 TRP A O 1
ATOM 653 N N . PRO A 1 88 ? -24.637 1.104 20.453 1.00 49.22 88 PRO A N 1
ATOM 654 C CA . PRO A 1 88 ? -26.035 1.511 20.585 1.00 49.22 88 PRO A CA 1
ATOM 655 C C . PRO A 1 88 ? -26.218 3.041 20.715 1.00 49.22 88 PRO A C 1
ATOM 657 O O . PRO A 1 88 ? -25.278 3.771 21.035 1.00 49.22 88 PRO A O 1
ATOM 660 N N . PRO A 1 89 ? -27.442 3.528 20.419 1.00 46.75 89 PRO A N 1
ATOM 661 C CA . PRO A 1 89 ? -27.727 4.865 19.900 1.00 46.75 89 PRO A CA 1
ATOM 662 C C . PRO A 1 89 ? -27.706 5.955 20.972 1.00 46.75 89 PRO A C 1
ATOM 664 O O . PRO A 1 89 ? -27.717 5.674 22.167 1.00 46.75 89 PRO A O 1
ATOM 667 N N . ARG A 1 90 ? -27.768 7.214 20.509 1.00 46.47 90 ARG A N 1
ATOM 668 C CA . ARG A 1 90 ? -28.109 8.416 21.290 1.00 46.47 90 ARG A CA 1
ATOM 669 C C . ARG A 1 90 ? -29.198 8.113 22.330 1.00 46.47 90 ARG A C 1
ATOM 671 O O . ARG A 1 90 ? -30.385 8.183 22.032 1.00 46.47 90 ARG A O 1
ATOM 678 N N . GLY A 1 91 ? -28.785 7.810 23.554 1.00 38.09 91 GLY A N 1
ATOM 679 C CA . GLY A 1 91 ? -29.619 7.929 24.735 1.00 38.09 91 GLY A CA 1
ATOM 680 C C . GLY A 1 91 ? -29.488 9.360 25.210 1.00 38.09 91 GLY A C 1
ATOM 681 O O . GLY A 1 91 ? -28.581 9.674 25.977 1.00 38.09 91 GLY A O 1
ATOM 682 N N . HIS A 1 92 ? -30.335 10.237 24.684 1.00 50.62 92 HIS A N 1
ATOM 683 C CA . HIS A 1 92 ? -30.605 11.480 25.380 1.00 50.62 92 HIS A CA 1
ATOM 684 C C . HIS A 1 92 ? -31.227 11.131 26.744 1.00 50.62 92 HIS A C 1
ATOM 686 O O . HIS A 1 92 ? -32.011 10.190 26.843 1.00 50.62 92 HIS A O 1
ATOM 692 N N . ASP A 1 93 ? -30.849 11.923 27.744 1.00 41.19 93 ASP A N 1
ATOM 693 C CA . ASP A 1 93 ? -31.574 12.168 28.995 1.00 41.19 93 ASP A CA 1
ATOM 694 C C . ASP A 1 93 ? -31.168 11.334 30.231 1.00 41.19 93 ASP A C 1
ATOM 696 O O . ASP A 1 93 ? -31.498 10.165 30.412 1.00 41.19 93 ASP A O 1
ATOM 700 N N . ASN A 1 94 ? -30.355 11.976 31.081 1.00 44.31 94 ASN A N 1
ATOM 701 C CA . ASN A 1 94 ? -30.637 12.385 32.471 1.00 44.31 94 ASN A CA 1
ATOM 702 C C . ASN A 1 94 ? -31.476 11.522 33.438 1.00 44.31 94 ASN A C 1
ATOM 704 O O . ASN A 1 94 ? -31.811 12.019 34.514 1.00 44.31 94 ASN A O 1
ATOM 708 N N . ASP A 1 95 ? -31.747 10.248 33.176 1.00 44.28 95 ASP A N 1
ATOM 709 C CA . ASP A 1 95 ? -32.616 9.480 34.070 1.00 44.28 95 ASP A CA 1
ATOM 710 C C . ASP A 1 95 ? -31.862 8.637 35.105 1.00 44.28 95 ASP A C 1
ATOM 712 O O . ASP A 1 95 ? -30.940 7.864 34.831 1.00 44.28 95 ASP A O 1
ATOM 716 N N . THR A 1 96 ? -32.289 8.808 36.355 1.00 49.91 96 THR A N 1
ATOM 717 C CA . THR A 1 96 ? -31.780 8.121 37.542 1.00 49.91 96 THR A CA 1
ATOM 718 C C . THR A 1 96 ? -32.311 6.686 37.539 1.00 49.91 96 THR A C 1
ATOM 720 O O . THR A 1 96 ? -33.454 6.432 37.907 1.00 49.91 96 THR A O 1
ATOM 723 N N . PHE A 1 97 ? -31.498 5.736 37.079 1.00 48.38 97 PHE A N 1
ATOM 724 C CA . PHE A 1 97 ? -31.914 4.340 36.900 1.00 48.38 97 PHE A CA 1
ATOM 725 C C . PHE A 1 97 ? -32.041 3.556 38.219 1.00 48.38 97 PHE A C 1
ATOM 727 O O . PHE A 1 97 ? -31.172 3.616 39.092 1.00 48.38 97 PHE A O 1
ATOM 734 N N . THR A 1 98 ? -33.095 2.740 38.325 1.00 55.62 98 THR A N 1
ATOM 735 C CA . THR A 1 98 ? -33.311 1.791 39.435 1.00 55.62 98 THR A CA 1
ATOM 736 C C . THR A 1 98 ? -32.474 0.507 39.278 1.00 55.62 98 THR A C 1
ATOM 738 O O . THR A 1 98 ? -32.036 0.155 38.181 1.00 55.62 98 THR A O 1
ATOM 741 N N . ARG A 1 99 ? -32.235 -0.231 40.378 1.00 52.47 99 ARG A N 1
ATOM 742 C CA . ARG A 1 99 ? -31.377 -1.441 40.413 1.00 52.47 99 ARG A CA 1
ATOM 743 C C . ARG A 1 99 ? -31.815 -2.545 39.433 1.00 52.47 99 ARG A C 1
ATOM 745 O O . ARG A 1 99 ? -30.954 -3.160 38.816 1.00 52.47 99 ARG A O 1
ATOM 752 N N . ALA A 1 100 ? -33.120 -2.739 39.237 1.00 52.38 100 ALA A N 1
ATOM 753 C CA . ALA A 1 100 ? -33.662 -3.723 38.294 1.00 52.38 100 ALA A CA 1
ATOM 754 C C . ALA A 1 100 ? -33.347 -3.367 36.828 1.00 52.38 100 ALA A C 1
ATOM 756 O O . ALA A 1 100 ? -32.957 -4.229 36.048 1.00 52.38 100 ALA A O 1
ATOM 757 N N . GLN A 1 101 ? -33.396 -2.079 36.474 1.00 54.78 101 GLN A N 1
ATOM 758 C CA . GLN A 1 101 ? -33.012 -1.612 35.139 1.00 54.78 101 GLN A CA 1
ATOM 759 C C . GLN A 1 101 ? -31.490 -1.669 34.909 1.00 54.78 101 GLN A C 1
ATOM 761 O O . GLN A 1 101 ? -31.042 -1.754 33.768 1.00 54.78 101 GLN A O 1
ATOM 766 N N . ARG A 1 102 ? -30.677 -1.641 35.979 1.00 54.31 102 ARG A N 1
ATOM 767 C CA . ARG A 1 102 ? -29.232 -1.927 35.911 1.00 54.31 102 ARG A CA 1
ATOM 768 C C . ARG A 1 102 ? -28.967 -3.391 35.568 1.00 54.31 102 ARG A C 1
ATOM 770 O O . ARG A 1 102 ? -28.124 -3.648 34.719 1.00 54.31 102 ARG A O 1
ATOM 777 N N . GLU A 1 103 ? -29.688 -4.319 36.192 1.00 50.19 103 GLU A N 1
ATOM 778 C CA . GLU A 1 103 ? -29.567 -5.760 35.922 1.00 50.19 103 GLU A CA 1
ATOM 779 C C . GLU A 1 103 ? -30.032 -6.101 34.493 1.00 50.19 103 GLU A C 1
ATOM 781 O O . GLU A 1 103 ? -29.339 -6.813 33.762 1.00 50.19 103 GLU A O 1
ATOM 786 N N . GLU A 1 104 ? -31.121 -5.482 34.033 1.00 48.31 104 GLU A N 1
ATOM 787 C CA . GLU A 1 104 ? -31.621 -5.608 32.658 1.00 48.31 104 GLU A CA 1
ATOM 788 C C . GLU A 1 104 ? -30.663 -4.971 31.632 1.00 48.31 104 GLU A C 1
ATOM 790 O O . GLU A 1 104 ? -30.387 -5.562 30.589 1.00 48.31 104 GLU A O 1
ATOM 795 N N . ARG A 1 105 ? -30.037 -3.827 31.957 1.00 48.09 105 ARG A N 1
ATOM 796 C CA . ARG A 1 105 ? -28.941 -3.254 31.154 1.00 48.09 105 ARG A CA 1
ATOM 797 C C . ARG A 1 105 ? -27.691 -4.124 31.144 1.00 48.09 105 ARG A C 1
ATOM 799 O O . ARG A 1 105 ? -27.071 -4.195 30.098 1.00 48.09 105 ARG A O 1
ATOM 806 N N . THR A 1 106 ? -27.313 -4.798 32.231 1.00 48.41 106 THR A N 1
ATOM 807 C CA . THR A 1 106 ? -26.160 -5.722 32.213 1.00 48.41 106 THR A CA 1
ATOM 808 C C . THR A 1 106 ? -26.430 -6.978 31.384 1.00 48.41 106 THR A C 1
ATOM 810 O O . THR A 1 106 ? -25.521 -7.494 30.733 1.00 48.41 106 THR A O 1
ATOM 813 N N . LEU A 1 107 ? -27.682 -7.451 31.353 1.00 44.38 107 LEU A N 1
ATOM 814 C CA . LEU A 1 107 ? -28.099 -8.557 30.491 1.00 44.38 107 LEU A CA 1
ATOM 815 C C . LEU A 1 107 ? -28.148 -8.123 29.013 1.00 44.38 107 LEU A C 1
ATOM 817 O O . LEU A 1 107 ? -27.667 -8.852 28.146 1.00 44.38 107 LEU A O 1
ATOM 821 N N . ASN A 1 108 ? -28.628 -6.902 28.751 1.00 42.50 108 ASN A N 1
ATOM 822 C CA . ASN A 1 108 ? -28.664 -6.288 27.420 1.00 42.50 108 ASN A CA 1
ATOM 823 C C . ASN A 1 108 ? -27.276 -5.823 26.927 1.00 42.50 108 ASN A C 1
ATOM 825 O O . ASN A 1 108 ? -27.014 -5.823 25.731 1.00 42.50 108 ASN A O 1
ATOM 829 N N . GLN A 1 109 ? -26.345 -5.486 27.826 1.00 45.38 109 GLN A N 1
ATOM 830 C CA . GLN A 1 109 ? -24.935 -5.207 27.512 1.00 45.38 109 GLN A CA 1
ATOM 831 C C . GLN A 1 109 ? -24.174 -6.481 27.145 1.00 45.38 109 GLN A C 1
ATOM 833 O O . GLN A 1 109 ? -23.321 -6.438 26.269 1.00 45.38 109 GLN A O 1
ATOM 838 N N . ARG A 1 110 ? -24.521 -7.636 27.734 1.00 42.28 110 ARG A N 1
ATOM 839 C CA . ARG A 1 110 ? -24.028 -8.944 27.257 1.00 42.28 110 ARG A CA 1
ATOM 840 C C . ARG A 1 110 ? -24.521 -9.300 25.852 1.00 42.28 110 ARG A C 1
ATOM 842 O O . ARG A 1 110 ? -23.974 -10.213 25.245 1.00 42.28 110 ARG A O 1
ATOM 849 N N . THR A 1 111 ? -25.549 -8.614 25.360 1.00 38.50 111 THR A N 1
ATOM 850 C CA . THR A 1 111 ? -26.102 -8.762 24.006 1.00 38.50 111 THR A CA 1
ATOM 851 C C . THR A 1 111 ? -25.787 -7.575 23.096 1.00 38.50 111 THR A C 1
ATOM 853 O O . THR A 1 111 ? -26.176 -7.602 21.929 1.00 38.50 111 THR A O 1
ATOM 856 N N . ALA A 1 112 ? -25.054 -6.560 23.577 1.00 42.22 112 ALA A N 1
ATOM 857 C CA . ALA A 1 112 ? -24.507 -5.531 22.706 1.00 42.22 112 ALA A CA 1
ATOM 858 C C . ALA A 1 112 ? -23.517 -6.210 21.746 1.00 42.22 112 ALA A C 1
ATOM 860 O O . ALA A 1 112 ? -22.685 -6.998 22.207 1.00 42.22 112 ALA A O 1
ATOM 861 N N . PRO A 1 113 ? -23.615 -5.968 20.429 1.00 45.03 113 PRO A N 1
ATOM 862 C CA . PRO A 1 113 ? -22.720 -6.599 19.477 1.00 45.03 113 PRO A CA 1
ATOM 863 C C . PRO A 1 113 ? -21.288 -6.160 19.800 1.00 45.03 113 PRO A C 1
ATOM 865 O O . PRO A 1 113 ? -20.921 -5.002 19.611 1.00 45.03 113 PRO A O 1
ATOM 868 N N . SER A 1 114 ? -20.489 -7.078 20.346 1.00 51.94 114 SER A N 1
ATOM 869 C CA . SER A 1 114 ? -19.045 -6.903 20.459 1.00 51.94 114 SER A CA 1
ATOM 870 C C . SER A 1 114 ? -18.470 -6.727 19.058 1.00 51.94 114 SER A C 1
ATOM 872 O O . SER A 1 114 ? -19.003 -7.343 18.127 1.00 51.94 114 SER A O 1
ATOM 874 N N . PRO A 1 115 ? -17.394 -5.941 18.872 1.00 57.38 115 PRO A N 1
ATOM 875 C CA . PRO A 1 115 ? -16.733 -5.892 17.583 1.00 57.38 115 PRO A CA 1
ATOM 876 C C . PRO A 1 115 ? -16.423 -7.292 17.087 1.00 57.38 115 PRO A C 1
ATOM 878 O O . PRO A 1 115 ? -15.995 -8.140 17.873 1.00 57.38 115 PRO A O 1
ATOM 881 N N . ASP A 1 116 ? -16.686 -7.545 15.802 1.00 70.94 116 ASP A N 1
ATOM 882 C CA . ASP A 1 116 ? -16.207 -8.762 15.166 1.00 70.94 116 ASP A CA 1
ATOM 883 C C . ASP A 1 116 ? -14.678 -8.661 15.122 1.00 70.94 116 ASP A C 1
ATOM 885 O O . ASP A 1 116 ? -14.067 -8.084 14.217 1.00 70.94 116 ASP A O 1
ATOM 889 N N . LEU A 1 117 ? -14.057 -9.146 16.196 1.00 75.56 117 LEU A N 1
ATOM 890 C CA . LEU A 1 117 ? -12.616 -9.105 16.397 1.00 75.56 117 LEU A CA 1
ATOM 891 C C . LEU A 1 117 ? -11.900 -9.878 15.288 1.00 75.56 117 LEU A C 1
ATOM 893 O O . LEU A 1 117 ? -10.806 -9.488 14.891 1.00 75.56 117 LEU A O 1
ATOM 897 N N . ALA A 1 118 ? -12.521 -10.929 14.743 1.00 79.81 118 ALA A N 1
ATOM 898 C CA . ALA A 1 118 ? -11.950 -11.673 13.629 1.00 79.81 118 ALA A CA 1
ATOM 899 C C . ALA A 1 118 ? -11.886 -10.801 12.369 1.00 79.81 118 ALA A C 1
ATOM 901 O O . ALA A 1 118 ? -10.827 -10.712 11.746 1.00 79.81 118 ALA A O 1
ATOM 902 N N . MET A 1 119 ? -12.968 -10.082 12.053 1.00 81.19 119 MET A N 1
ATOM 903 C CA . MET A 1 119 ? -12.989 -9.111 10.953 1.00 81.19 119 MET A CA 1
ATOM 904 C C . MET A 1 119 ? -11.959 -7.994 11.163 1.00 81.19 119 MET A C 1
ATOM 906 O O . MET A 1 119 ? -11.217 -7.630 10.251 1.00 81.19 119 MET A O 1
ATOM 910 N N . THR A 1 120 ? -11.872 -7.486 12.392 1.00 81.75 120 THR A N 1
ATOM 911 C CA . THR A 1 120 ? -10.928 -6.433 12.789 1.00 81.75 120 THR A CA 1
ATOM 912 C C . THR A 1 120 ? -9.481 -6.867 12.542 1.00 81.75 120 THR A C 1
ATOM 914 O O . THR A 1 120 ? -8.721 -6.154 11.885 1.00 81.75 120 THR A O 1
ATOM 917 N N . TYR A 1 121 ? -9.100 -8.053 13.020 1.00 86.06 121 TYR A N 1
ATOM 918 C CA . TYR A 1 121 ? -7.754 -8.589 12.826 1.00 86.06 121 TYR A CA 1
ATOM 919 C C . TYR A 1 121 ? -7.467 -8.927 11.367 1.00 86.06 121 TYR A C 1
ATOM 921 O O . TYR A 1 121 ? -6.348 -8.713 10.902 1.00 86.06 121 TYR A O 1
ATOM 929 N N . ALA A 1 122 ? -8.465 -9.395 10.621 1.00 87.31 122 ALA A N 1
ATOM 930 C CA . ALA A 1 122 ? -8.317 -9.637 9.197 1.00 87.31 122 ALA A CA 1
ATOM 931 C C . ALA A 1 122 ? -8.057 -8.349 8.411 1.00 87.31 122 ALA A C 1
ATOM 933 O O . ALA A 1 122 ? -7.180 -8.341 7.550 1.00 87.31 122 ALA A O 1
ATOM 934 N N . LEU A 1 123 ? -8.755 -7.254 8.729 1.00 88.81 123 LEU A N 1
ATOM 935 C CA . LEU A 1 123 ? -8.516 -5.940 8.125 1.00 88.81 123 LEU A CA 1
ATOM 936 C C . LEU A 1 123 ? -7.108 -5.434 8.425 1.00 88.81 123 LEU A C 1
ATOM 938 O O . LEU A 1 123 ? -6.398 -5.032 7.503 1.00 88.81 123 LEU A O 1
ATOM 942 N N . ILE A 1 124 ? -6.681 -5.509 9.691 1.00 90.44 124 ILE A N 1
ATOM 943 C CA . ILE A 1 124 ? -5.320 -5.129 10.093 1.00 90.44 124 ILE A CA 1
ATOM 944 C C . ILE A 1 124 ? -4.299 -5.958 9.316 1.00 90.44 124 ILE A C 1
ATOM 946 O O . ILE A 1 124 ? -3.354 -5.398 8.764 1.00 90.44 124 ILE A O 1
ATOM 950 N N . ALA A 1 125 ? -4.493 -7.275 9.227 1.00 92.25 125 ALA A N 1
ATOM 951 C CA . ALA A 1 125 ? -3.599 -8.158 8.490 1.00 92.25 125 ALA A CA 1
ATOM 952 C C . ALA A 1 125 ? -3.562 -7.811 6.992 1.00 92.25 125 ALA A C 1
ATOM 954 O O . ALA A 1 125 ? -2.474 -7.712 6.425 1.00 92.25 125 ALA A O 1
ATOM 955 N N . CYS A 1 126 ? -4.720 -7.585 6.356 1.00 93.06 126 CYS A N 1
ATOM 956 C CA . CYS A 1 126 ? -4.805 -7.184 4.948 1.00 93.06 126 CYS A CA 1
ATOM 957 C C . CYS A 1 126 ? -4.043 -5.884 4.700 1.00 93.06 126 CYS A C 1
ATOM 959 O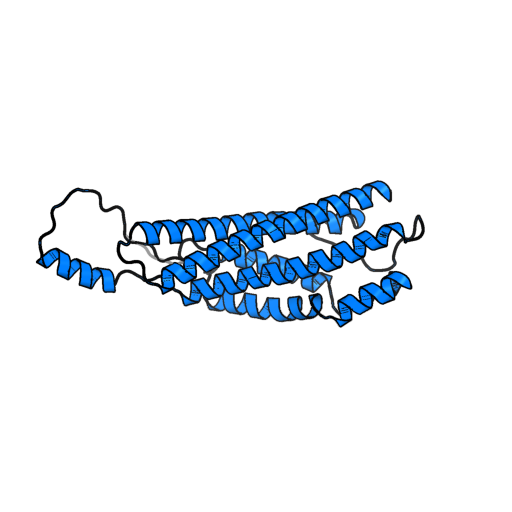 O . CYS A 1 126 ? -3.208 -5.820 3.801 1.00 93.06 126 CYS A O 1
ATOM 961 N N . HIS A 1 127 ? -4.308 -4.858 5.511 1.00 95.06 127 HIS A N 1
ATOM 962 C CA . HIS A 1 127 ? -3.689 -3.548 5.350 1.00 95.06 127 HIS A CA 1
ATOM 963 C C . HIS A 1 127 ? -2.186 -3.628 5.615 1.00 95.06 127 HIS A C 1
ATOM 965 O O . HIS A 1 127 ? -1.399 -3.175 4.793 1.00 95.06 127 HIS A O 1
ATOM 971 N N . THR A 1 128 ? -1.768 -4.312 6.680 1.00 95.38 128 THR A N 1
ATOM 972 C CA . THR A 1 128 ? -0.347 -4.563 6.960 1.00 95.38 128 THR A CA 1
ATOM 973 C C . THR A 1 128 ? 0.336 -5.231 5.770 1.00 95.38 128 THR A C 1
ATOM 975 O O . THR A 1 128 ? 1.417 -4.808 5.372 1.00 95.38 128 THR A O 1
ATOM 978 N N . ARG A 1 129 ? -0.312 -6.220 5.142 1.00 95.06 129 ARG A N 1
ATOM 979 C CA . ARG A 1 129 ? 0.252 -6.891 3.971 1.00 95.06 129 ARG A CA 1
ATOM 980 C C . ARG A 1 129 ? 0.315 -5.990 2.738 1.00 95.06 129 ARG A C 1
ATOM 982 O O . ARG A 1 129 ? 1.282 -6.072 1.986 1.00 95.06 129 ARG A O 1
ATOM 989 N N . VAL A 1 130 ? -0.679 -5.129 2.527 1.00 95.12 130 VAL A N 1
ATOM 990 C CA . VAL A 1 130 ? -0.605 -4.090 1.490 1.00 95.12 130 VAL A CA 1
ATOM 991 C C . VAL A 1 130 ? 0.614 -3.200 1.734 1.00 95.12 130 VAL A C 1
ATOM 993 O O . VAL A 1 130 ? 1.398 -3.012 0.809 1.00 95.12 130 VAL A O 1
ATOM 996 N N . LEU A 1 131 ? 0.838 -2.743 2.971 1.00 96.19 131 LEU A N 1
ATOM 997 C CA . LEU A 1 131 ? 2.020 -1.947 3.325 1.00 96.19 131 LEU A CA 1
ATOM 998 C C . LEU A 1 131 ? 3.326 -2.713 3.068 1.00 96.19 131 LEU A C 1
ATOM 1000 O O . LEU A 1 131 ? 4.239 -2.150 2.480 1.00 96.19 131 LEU A O 1
ATOM 1004 N N . ASP A 1 132 ? 3.403 -4.006 3.407 1.00 94.38 132 ASP A N 1
ATOM 1005 C CA . ASP A 1 132 ? 4.596 -4.821 3.125 1.00 94.38 132 ASP A CA 1
ATOM 1006 C C . ASP A 1 132 ? 4.922 -4.881 1.617 1.00 94.38 132 ASP A C 1
ATOM 1008 O O . ASP A 1 132 ? 6.089 -4.857 1.220 1.00 94.38 132 ASP A O 1
ATOM 1012 N N . VAL A 1 133 ? 3.894 -4.983 0.765 1.00 92.62 133 VAL A N 1
ATOM 1013 C CA . VAL A 1 133 ? 4.057 -4.974 -0.698 1.00 92.62 133 VAL A CA 1
ATOM 1014 C C . VAL A 1 133 ? 4.509 -3.599 -1.185 1.00 92.62 133 VAL A C 1
ATOM 1016 O O . VAL A 1 133 ? 5.403 -3.523 -2.026 1.00 92.62 133 VAL A O 1
ATOM 1019 N N . ILE A 1 134 ? 3.950 -2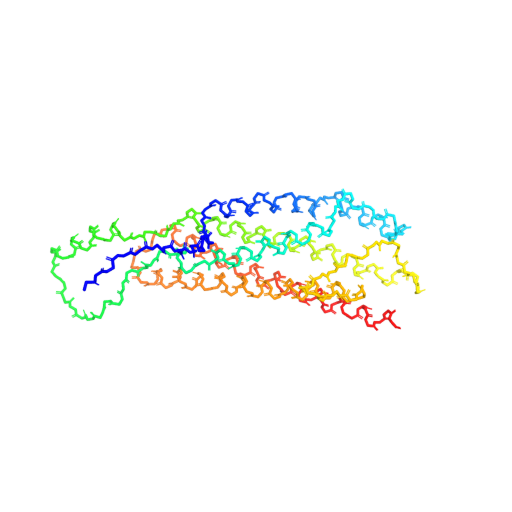.516 -0.640 1.00 93.94 134 ILE A N 1
ATOM 1020 C CA . ILE A 1 134 ? 4.359 -1.145 -0.978 1.00 93.94 134 ILE A CA 1
ATOM 1021 C C . ILE A 1 134 ? 5.813 -0.910 -0.582 1.00 93.94 134 ILE A C 1
ATOM 1023 O O . ILE A 1 134 ? 6.586 -0.440 -1.410 1.00 93.94 134 ILE A O 1
ATOM 1027 N N . ASP A 1 135 ? 6.217 -1.311 0.623 1.00 92.25 135 ASP A N 1
ATOM 1028 C CA . ASP A 1 135 ? 7.600 -1.205 1.094 1.00 92.25 135 ASP A CA 1
ATOM 1029 C C . ASP A 1 135 ? 8.564 -1.967 0.172 1.00 92.25 135 ASP A C 1
ATOM 1031 O O . ASP A 1 135 ? 9.695 -1.537 -0.071 1.00 92.25 135 ASP A O 1
ATOM 1035 N N . ALA A 1 136 ? 8.141 -3.114 -0.368 1.00 88.38 136 ALA A N 1
ATOM 1036 C CA . ALA A 1 136 ? 8.905 -3.812 -1.391 1.00 88.38 136 ALA A CA 1
ATOM 1037 C C . ALA A 1 136 ? 8.982 -2.983 -2.683 1.00 88.38 136 ALA A C 1
ATOM 1039 O O . ALA A 1 136 ? 10.083 -2.656 -3.116 1.00 88.38 136 ALA A O 1
ATOM 1040 N N . ILE A 1 137 ? 7.855 -2.544 -3.251 1.00 87.88 137 ILE A N 1
ATOM 1041 C CA . ILE A 1 137 ? 7.835 -1.706 -4.465 1.00 87.88 137 ILE A CA 1
ATOM 1042 C C . ILE A 1 137 ? 8.730 -0.470 -4.306 1.00 87.88 137 ILE A C 1
ATOM 1044 O O . ILE A 1 137 ? 9.533 -0.181 -5.193 1.00 87.88 137 ILE A O 1
ATOM 1048 N N . VAL A 1 138 ? 8.636 0.234 -3.174 1.00 89.56 138 VAL A N 1
ATOM 1049 C CA . VAL A 1 138 ? 9.424 1.439 -2.892 1.00 89.56 138 VAL A CA 1
ATOM 1050 C C . VAL A 1 138 ? 10.916 1.124 -2.863 1.00 89.56 138 VAL A C 1
ATOM 1052 O O . VAL A 1 138 ? 11.692 1.843 -3.495 1.00 89.56 138 VAL A O 1
ATOM 1055 N N . ARG A 1 139 ? 11.338 0.036 -2.206 1.00 85.75 139 ARG A N 1
ATOM 1056 C CA . ARG A 1 139 ? 12.749 -0.391 -2.193 1.00 85.75 139 ARG A CA 1
ATOM 1057 C C . ARG A 1 139 ? 13.269 -0.701 -3.595 1.00 85.75 139 ARG A C 1
ATOM 1059 O O . ARG A 1 139 ? 14.344 -0.227 -3.954 1.00 85.75 139 ARG A O 1
ATOM 1066 N N . PHE A 1 140 ? 12.504 -1.451 -4.391 1.00 81.38 140 PHE A N 1
ATOM 1067 C CA . PHE A 1 140 ? 12.885 -1.800 -5.766 1.00 81.38 140 PHE A CA 1
ATOM 1068 C C . PHE A 1 140 ? 12.990 -0.553 -6.644 1.00 81.38 140 PHE A C 1
ATOM 1070 O O . PHE A 1 140 ? 13.999 -0.339 -7.309 1.00 81.38 140 PHE A O 1
ATOM 1077 N N . ALA A 1 141 ? 11.976 0.307 -6.605 1.00 83.62 141 ALA A N 1
ATOM 1078 C CA . ALA A 1 141 ? 11.953 1.532 -7.388 1.00 83.62 141 ALA A CA 1
ATOM 1079 C C . ALA A 1 141 ? 13.055 2.518 -6.974 1.00 83.62 141 ALA A C 1
ATOM 1081 O O . ALA A 1 141 ? 13.638 3.158 -7.845 1.00 83.62 141 ALA A O 1
ATOM 1082 N N . THR A 1 142 ? 13.381 2.608 -5.680 1.00 84.62 142 THR A N 1
ATOM 1083 C CA . THR A 1 142 ? 14.505 3.424 -5.189 1.00 84.62 142 THR A CA 1
ATOM 1084 C C . THR A 1 142 ? 15.830 2.901 -5.737 1.00 84.62 142 THR A C 1
ATOM 1086 O O . THR A 1 142 ? 16.579 3.673 -6.322 1.00 84.62 142 THR A O 1
ATOM 1089 N N . ALA A 1 143 ? 16.081 1.589 -5.661 1.00 78.88 143 ALA A N 1
ATOM 1090 C CA . ALA A 1 143 ? 17.295 0.996 -6.223 1.00 78.88 143 ALA A CA 1
ATOM 1091 C C . ALA A 1 143 ? 17.420 1.246 -7.738 1.00 78.88 143 ALA A C 1
ATOM 1093 O O . ALA A 1 143 ? 18.502 1.559 -8.228 1.00 78.88 143 ALA A O 1
ATOM 1094 N N . CYS A 1 144 ? 16.314 1.159 -8.484 1.00 78.19 144 CYS A N 1
ATOM 1095 C CA . CYS A 1 144 ? 16.301 1.495 -9.908 1.00 78.19 144 CYS A CA 1
ATOM 1096 C C . CYS A 1 144 ? 16.575 2.988 -10.160 1.00 78.19 144 CYS A C 1
ATOM 1098 O O . CYS A 1 144 ? 17.332 3.326 -11.068 1.00 78.19 144 CYS A O 1
ATOM 1100 N N . ALA A 1 145 ? 15.974 3.879 -9.367 1.00 79.81 145 ALA A N 1
ATOM 1101 C CA . ALA A 1 145 ? 16.163 5.325 -9.471 1.00 79.81 145 ALA A CA 1
ATOM 1102 C C . ALA A 1 145 ? 17.617 5.734 -9.186 1.00 79.81 145 ALA A C 1
ATOM 1104 O O . ALA A 1 145 ? 18.191 6.515 -9.941 1.00 79.81 145 ALA A O 1
ATOM 1105 N N . ASP A 1 146 ? 18.235 5.146 -8.161 1.00 78.31 146 ASP A N 1
ATOM 1106 C CA . ASP A 1 146 ? 19.631 5.399 -7.790 1.00 78.31 146 ASP A CA 1
ATOM 1107 C C . ASP A 1 146 ? 20.621 4.928 -8.867 1.00 78.31 146 ASP A C 1
ATOM 1109 O O . ASP A 1 146 ? 21.725 5.461 -8.970 1.00 78.31 146 ASP A O 1
ATOM 1113 N N . MET A 1 147 ? 20.226 3.957 -9.699 1.00 74.12 147 MET A N 1
ATOM 1114 C CA . MET A 1 147 ? 21.048 3.457 -10.802 1.00 74.12 147 MET A CA 1
ATOM 1115 C C . MET A 1 147 ? 20.934 4.291 -12.085 1.00 74.12 147 MET A C 1
ATOM 1117 O O . MET A 1 147 ? 21.833 4.238 -12.927 1.00 74.12 147 MET A O 1
ATOM 1121 N N . ALA A 1 148 ? 19.872 5.088 -12.241 1.00 74.62 148 ALA A N 1
ATOM 1122 C CA . ALA A 1 148 ? 19.626 5.879 -13.449 1.00 74.62 148 ALA A CA 1
ATOM 1123 C C . ALA A 1 148 ? 20.801 6.797 -13.865 1.00 74.62 148 ALA A C 1
ATOM 1125 O O . ALA A 1 148 ? 21.102 6.841 -15.058 1.00 74.62 148 ALA A O 1
ATOM 1126 N N . PRO A 1 149 ? 21.524 7.476 -12.946 1.00 75.06 149 PRO A N 1
ATOM 1127 C CA . PRO A 1 149 ? 22.667 8.323 -13.303 1.00 75.06 149 PRO A CA 1
ATOM 1128 C C . PRO A 1 149 ? 23.866 7.573 -13.901 1.00 75.06 149 PRO A C 1
ATOM 1130 O O . PRO A 1 149 ? 24.728 8.202 -14.510 1.00 75.06 149 PRO A O 1
ATOM 1133 N N . PHE A 1 150 ? 23.954 6.252 -13.714 1.00 73.94 150 PHE A N 1
ATOM 1134 C CA . PHE A 1 150 ? 25.052 5.429 -14.236 1.00 73.94 150 PHE A CA 1
ATOM 1135 C C . PHE A 1 150 ? 24.770 4.881 -15.641 1.00 73.94 150 PHE A C 1
ATOM 1137 O O . PHE A 1 150 ? 25.643 4.257 -16.247 1.00 73.94 150 PHE A O 1
ATOM 1144 N N . LEU A 1 151 ? 23.567 5.110 -16.175 1.00 70.31 151 LEU A N 1
ATOM 1145 C CA . LEU A 1 151 ? 23.218 4.736 -17.540 1.00 70.31 151 LEU A CA 1
ATOM 1146 C C . LEU A 1 151 ? 23.849 5.711 -18.535 1.00 70.31 151 LEU A C 1
ATOM 1148 O O . LEU A 1 151 ? 23.974 6.908 -18.278 1.00 70.31 151 LEU A O 1
ATOM 1152 N N . SER A 1 152 ? 24.256 5.193 -19.696 1.00 69.94 152 SER A N 1
ATOM 1153 C CA . SER A 1 152 ? 24.820 6.039 -20.752 1.00 69.94 152 SER A CA 1
ATOM 1154 C C . SER A 1 152 ? 23.782 7.074 -21.216 1.00 69.94 152 SER A C 1
ATOM 1156 O O . SER A 1 152 ? 22.618 6.711 -21.394 1.00 69.94 152 SER A O 1
ATOM 1158 N N . PRO A 1 153 ? 24.162 8.343 -21.453 1.00 67.50 153 PRO A N 1
ATOM 1159 C CA . PRO A 1 153 ? 23.232 9.353 -21.954 1.00 67.50 153 PRO A CA 1
ATOM 1160 C C . PRO A 1 153 ? 22.537 8.890 -23.242 1.00 67.50 153 PRO A C 1
ATOM 1162 O O . PRO A 1 153 ? 23.203 8.471 -24.189 1.00 67.50 153 PRO A O 1
ATOM 1165 N N . GLY A 1 154 ? 21.203 8.949 -23.275 1.00 65.69 154 GLY A N 1
ATOM 1166 C CA . GLY A 1 154 ? 20.398 8.488 -24.414 1.00 65.69 154 GLY A CA 1
ATOM 1167 C C . GLY A 1 154 ? 20.222 6.967 -24.518 1.00 65.69 154 GLY A C 1
ATOM 1168 O O . GLY A 1 154 ? 19.706 6.487 -25.526 1.00 65.69 154 GLY A O 1
ATOM 1169 N N . TYR A 1 155 ? 20.641 6.202 -23.506 1.00 72.56 155 TYR A N 1
ATOM 1170 C CA . TYR A 1 155 ? 20.340 4.778 -23.410 1.00 72.56 155 TYR A CA 1
ATOM 1171 C C . TYR A 1 155 ? 18.837 4.565 -23.190 1.00 72.56 155 TYR A C 1
ATOM 1173 O O . TYR A 1 155 ? 18.300 4.914 -22.140 1.00 72.56 155 TYR A O 1
ATOM 1181 N N . ASP A 1 156 ? 18.175 3.988 -24.193 1.00 68.81 156 ASP A N 1
ATOM 1182 C CA . ASP A 1 156 ? 16.787 3.538 -24.114 1.00 68.81 156 ASP A CA 1
ATOM 1183 C C . ASP A 1 156 ? 16.779 2.033 -23.805 1.00 68.81 156 ASP A C 1
ATOM 1185 O O . ASP A 1 156 ? 17.184 1.232 -24.659 1.00 68.81 156 ASP A O 1
ATOM 1189 N N . PRO A 1 157 ? 16.408 1.625 -22.581 1.00 67.75 157 PRO A N 1
ATOM 1190 C CA . PRO A 1 157 ? 16.435 0.224 -22.210 1.00 67.75 157 PRO A CA 1
ATOM 1191 C C . PRO A 1 157 ? 15.360 -0.563 -22.974 1.00 67.75 157 PRO A C 1
ATOM 1193 O O . PRO A 1 157 ? 14.221 -0.134 -23.142 1.00 67.75 157 PRO A O 1
ATOM 1196 N N . LYS A 1 158 ? 15.715 -1.765 -23.426 1.00 66.56 158 LYS A N 1
ATOM 1197 C CA . LYS A 1 158 ? 14.917 -2.613 -24.328 1.00 66.56 158 LYS A CA 1
ATOM 1198 C C . LYS A 1 158 ? 13.786 -3.367 -23.631 1.00 66.56 158 LYS A C 1
ATOM 1200 O O . LYS A 1 158 ? 13.128 -4.198 -24.265 1.00 66.56 158 LYS A O 1
ATOM 1205 N N . PHE A 1 159 ? 13.546 -3.120 -22.345 1.00 64.38 159 PHE A N 1
ATOM 1206 C CA . PHE A 1 159 ? 12.417 -3.730 -21.657 1.00 64.38 159 PHE A CA 1
ATOM 1207 C C . PHE A 1 159 ? 11.107 -3.050 -22.066 1.00 64.38 159 PHE A C 1
ATOM 1209 O O . PHE A 1 159 ? 11.018 -1.837 -22.257 1.00 64.38 159 PHE A O 1
ATOM 1216 N N . GLN A 1 160 ? 10.049 -3.847 -22.209 1.00 60.78 160 GLN A N 1
ATOM 1217 C CA . GLN A 1 160 ? 8.729 -3.304 -22.504 1.00 60.78 160 GLN A CA 1
ATOM 1218 C C . GLN A 1 160 ? 8.202 -2.574 -21.268 1.00 60.78 160 GLN A C 1
ATOM 1220 O O . GLN A 1 160 ? 7.850 -3.208 -20.275 1.00 60.78 160 GLN A O 1
ATOM 1225 N N . VAL A 1 161 ? 8.127 -1.242 -21.330 1.00 63.94 161 VAL A N 1
ATOM 1226 C CA . VAL A 1 161 ? 7.415 -0.457 -20.316 1.00 63.94 161 VAL A CA 1
ATOM 1227 C C . VAL A 1 161 ? 5.933 -0.832 -20.385 1.00 63.94 161 VAL A C 1
ATOM 1229 O O . VAL A 1 161 ? 5.324 -0.661 -21.449 1.00 63.94 161 VAL A O 1
ATOM 1232 N N . PRO A 1 162 ? 5.336 -1.327 -19.287 1.00 61.47 162 PRO A N 1
ATOM 1233 C CA . PRO A 1 162 ? 3.922 -1.650 -19.251 1.00 61.47 162 PRO A CA 1
ATOM 1234 C C . PRO A 1 162 ? 3.064 -0.455 -19.664 1.00 61.47 162 PRO A C 1
ATOM 1236 O O . PRO A 1 162 ? 3.186 0.646 -19.129 1.00 61.47 162 PRO A O 1
ATOM 1239 N N . GLU A 1 163 ? 2.170 -0.687 -20.618 1.00 65.38 163 GLU A N 1
ATOM 1240 C CA . GLU A 1 163 ? 1.157 0.278 -21.024 1.00 65.38 163 GLU A CA 1
ATOM 1241 C C . GLU A 1 163 ? 0.125 0.453 -19.906 1.00 65.38 163 GLU A C 1
ATOM 1243 O O . GLU A 1 163 ? -0.806 -0.345 -19.796 1.00 65.38 163 GLU A O 1
ATOM 1248 N N . ILE A 1 164 ? 0.268 1.482 -19.070 1.00 60.88 164 ILE A N 1
ATOM 1249 C CA . ILE A 1 164 ? -0.712 1.753 -18.012 1.00 60.88 164 ILE A CA 1
ATOM 1250 C C . ILE A 1 164 ? -1.959 2.373 -18.635 1.00 60.88 164 ILE A C 1
ATOM 1252 O O . ILE A 1 164 ? -1.898 3.439 -19.256 1.00 60.88 164 ILE A O 1
ATOM 1256 N N . ARG A 1 165 ? -3.096 1.696 -18.455 1.00 62.00 165 ARG A N 1
ATOM 1257 C CA . ARG A 1 165 ? -4.405 2.178 -18.893 1.00 62.00 165 ARG A CA 1
ATOM 1258 C C . ARG A 1 165 ? -5.217 2.658 -17.702 1.00 62.00 165 ARG A C 1
ATOM 1260 O O . ARG A 1 165 ? -5.392 1.923 -16.737 1.00 62.00 165 ARG A O 1
ATOM 1267 N N . ILE A 1 166 ? -5.754 3.869 -17.805 1.00 57.69 166 ILE A N 1
ATOM 1268 C CA . ILE A 1 166 ? -6.751 4.401 -16.871 1.00 57.69 166 ILE A CA 1
ATOM 1269 C C . ILE A 1 166 ? -8.024 4.646 -17.681 1.00 57.69 166 ILE A C 1
ATOM 1271 O O . ILE A 1 166 ? -8.139 5.627 -18.418 1.00 57.69 166 ILE A O 1
ATOM 1275 N N . GLY A 1 167 ? -8.962 3.697 -17.620 1.00 66.69 167 GLY A N 1
ATOM 1276 C CA . GLY A 1 167 ? -10.133 3.683 -18.499 1.00 66.69 167 GLY A CA 1
ATOM 1277 C C . GLY A 1 167 ? -9.733 3.554 -19.975 1.00 66.69 167 GLY A C 1
ATOM 1278 O O . GLY A 1 167 ? -9.161 2.544 -20.379 1.00 66.69 167 GLY A O 1
ATOM 1279 N N . VAL A 1 168 ? -10.031 4.581 -20.779 1.00 66.81 168 VAL A N 1
ATOM 1280 C CA . VAL A 1 168 ? -9.664 4.657 -22.212 1.00 66.81 168 VAL A CA 1
ATOM 1281 C C . VAL A 1 168 ? -8.326 5.359 -22.469 1.00 66.81 168 VAL A C 1
ATOM 1283 O O . VAL A 1 168 ? -7.854 5.376 -23.604 1.00 66.81 168 VAL A O 1
ATOM 1286 N N . PHE A 1 169 ? -7.711 5.954 -21.444 1.00 63.78 169 PHE A N 1
ATOM 1287 C CA . PHE A 1 169 ? -6.455 6.683 -21.581 1.00 63.78 169 PHE A CA 1
ATOM 1288 C C . PHE A 1 169 ? -5.262 5.733 -21.483 1.00 63.78 169 PHE A C 1
ATOM 1290 O O . PHE A 1 169 ? -5.137 4.992 -20.507 1.00 63.78 169 PHE A O 1
ATOM 1297 N N . LEU A 1 170 ? -4.376 5.790 -22.480 1.00 67.38 170 LEU A N 1
ATOM 1298 C CA . LEU A 1 170 ? -3.087 5.114 -22.458 1.00 67.38 170 LEU A CA 1
ATOM 1299 C C . LEU A 1 170 ? -1.998 6.109 -22.049 1.00 67.38 170 LEU A C 1
ATOM 1301 O O . LEU A 1 170 ? -1.744 7.085 -22.755 1.00 67.38 170 LEU A O 1
ATOM 1305 N N . ALA A 1 171 ? -1.351 5.846 -20.918 1.00 63.25 171 ALA A N 1
ATOM 1306 C CA . ALA A 1 171 ? -0.241 6.656 -20.445 1.00 63.25 171 ALA A CA 1
ATOM 1307 C C . ALA A 1 171 ? 0.940 6.624 -21.434 1.00 63.25 171 ALA A C 1
ATOM 1309 O O . ALA A 1 171 ? 1.350 5.536 -21.852 1.00 63.25 171 ALA A O 1
ATOM 1310 N N . PRO A 1 172 ? 1.557 7.779 -21.761 1.00 67.31 172 PRO A N 1
ATOM 1311 C CA . PRO A 1 172 ? 2.862 7.791 -22.412 1.00 67.31 172 PRO A CA 1
ATOM 1312 C C . PRO A 1 172 ? 3.861 6.955 -21.603 1.00 67.31 172 PRO A C 1
ATOM 1314 O O . PRO A 1 172 ? 3.881 7.051 -20.376 1.00 67.31 172 PRO A O 1
ATOM 1317 N N . ARG A 1 173 ? 4.723 6.173 -22.269 1.00 67.94 173 ARG A N 1
ATOM 1318 C CA . ARG A 1 173 ? 5.703 5.293 -21.594 1.00 67.94 173 ARG A CA 1
ATOM 1319 C C . ARG A 1 173 ? 6.565 6.044 -20.575 1.00 67.94 173 ARG A C 1
ATOM 1321 O O . ARG A 1 173 ? 6.739 5.567 -19.461 1.00 67.94 173 ARG A O 1
ATOM 1328 N N . ALA A 1 174 ? 7.002 7.256 -20.920 1.00 66.25 174 ALA A N 1
ATOM 1329 C CA . ALA A 1 174 ? 7.778 8.126 -20.033 1.00 66.25 174 ALA A CA 1
ATOM 1330 C C . ALA A 1 174 ? 7.008 8.583 -18.773 1.00 66.25 174 ALA A C 1
ATOM 1332 O O . ALA A 1 174 ? 7.616 8.934 -17.768 1.00 66.25 174 ALA A O 1
ATOM 1333 N N . ALA A 1 175 ? 5.672 8.565 -18.802 1.00 73.88 175 ALA A N 1
ATOM 1334 C CA . ALA A 1 175 ? 4.816 8.974 -17.689 1.00 73.88 175 ALA A CA 1
ATOM 1335 C C . ALA A 1 175 ? 4.263 7.790 -16.877 1.00 73.88 175 ALA A C 1
ATOM 1337 O O . ALA A 1 175 ? 3.687 8.012 -15.813 1.00 73.88 175 ALA A O 1
ATOM 1338 N N . ALA A 1 176 ? 4.436 6.546 -17.342 1.00 77.50 176 ALA A N 1
ATOM 1339 C CA . ALA A 1 176 ? 3.852 5.357 -16.724 1.00 77.50 176 ALA A CA 1
ATOM 1340 C C . ALA A 1 176 ? 4.241 5.223 -15.240 1.00 77.50 176 ALA A C 1
ATOM 1342 O O . ALA A 1 176 ? 3.368 5.145 -14.378 1.00 77.50 176 ALA A O 1
ATOM 1343 N N . ALA A 1 177 ? 5.535 5.308 -14.913 1.00 79.81 177 ALA A N 1
ATOM 1344 C CA . ALA A 1 177 ? 5.998 5.234 -13.524 1.00 79.81 177 ALA A CA 1
ATOM 1345 C C . ALA A 1 177 ? 5.388 6.340 -12.639 1.00 79.81 177 ALA A C 1
ATOM 1347 O O . ALA A 1 177 ? 4.944 6.076 -11.524 1.00 79.81 177 ALA A O 1
ATOM 1348 N N . SER A 1 178 ? 5.299 7.571 -13.153 1.00 83.38 178 SER A N 1
ATOM 1349 C CA . SER A 1 178 ? 4.715 8.707 -12.428 1.00 83.38 178 SER A CA 1
ATOM 1350 C C . SER A 1 178 ? 3.210 8.542 -12.189 1.00 83.38 178 SER A C 1
ATOM 1352 O O . SER A 1 178 ? 2.710 8.838 -11.101 1.00 83.38 178 SER A O 1
ATOM 1354 N N . ILE A 1 179 ? 2.481 8.021 -13.179 1.00 83.88 179 ILE A N 1
ATOM 1355 C CA . ILE A 1 179 ? 1.047 7.737 -13.074 1.00 83.88 179 ILE A CA 1
ATOM 1356 C C . ILE A 1 179 ? 0.797 6.612 -12.068 1.00 83.88 179 ILE A C 1
ATOM 1358 O O . ILE A 1 179 ? -0.050 6.771 -11.192 1.00 83.88 179 ILE A O 1
ATOM 1362 N N . PHE A 1 180 ? 1.574 5.526 -12.129 1.00 85.56 180 PHE A N 1
ATOM 1363 C CA . PHE A 1 180 ? 1.488 4.437 -11.156 1.00 85.56 180 PHE A CA 1
ATOM 1364 C C . PHE A 1 180 ? 1.737 4.934 -9.729 1.00 85.56 180 PHE A C 1
ATOM 1366 O O . PHE A 1 180 ? 0.918 4.706 -8.842 1.00 85.56 180 PHE A O 1
ATOM 1373 N N . LEU A 1 181 ? 2.832 5.672 -9.511 1.00 89.06 181 LEU A N 1
ATOM 1374 C CA . LEU A 1 181 ? 3.159 6.235 -8.199 1.00 89.06 181 LEU A CA 1
ATOM 1375 C C . LEU A 1 181 ? 2.094 7.228 -7.719 1.00 89.06 181 LEU A C 1
ATOM 1377 O O . LEU A 1 181 ? 1.852 7.332 -6.521 1.00 89.06 181 LEU A O 1
ATOM 1381 N N . SER A 1 182 ? 1.429 7.943 -8.629 1.00 90.69 182 SER A N 1
ATOM 1382 C CA . SER A 1 182 ? 0.310 8.824 -8.278 1.00 90.69 182 SER A CA 1
ATOM 1383 C C . SER A 1 182 ? -0.905 8.036 -7.798 1.00 90.69 182 SER A C 1
ATOM 1385 O O . SER A 1 182 ? -1.394 8.321 -6.709 1.00 90.69 182 SER A O 1
ATOM 1387 N N . ALA A 1 183 ? -1.325 7.013 -8.547 1.00 89.69 183 ALA A N 1
ATOM 1388 C CA . ALA A 1 183 ? -2.421 6.132 -8.146 1.00 89.69 183 ALA A CA 1
ATOM 1389 C C . ALA A 1 183 ? -2.124 5.435 -6.808 1.00 89.69 183 ALA A C 1
ATOM 1391 O O . ALA A 1 183 ? -2.987 5.346 -5.939 1.00 89.69 183 ALA A O 1
ATOM 1392 N N . LEU A 1 184 ? -0.875 5.003 -6.608 1.00 91.19 184 LEU A N 1
ATOM 1393 C CA . LEU A 1 184 ? -0.441 4.369 -5.370 1.00 91.19 184 LEU A CA 1
ATOM 1394 C C . LEU A 1 184 ? -0.484 5.324 -4.168 1.00 91.19 184 LEU A C 1
ATOM 1396 O O . LEU A 1 184 ? -0.884 4.922 -3.077 1.00 91.19 184 LEU A O 1
ATOM 1400 N N . VAL A 1 185 ? -0.081 6.585 -4.352 1.00 95.00 185 VAL A N 1
ATOM 1401 C CA . VAL A 1 185 ? -0.173 7.617 -3.307 1.00 95.00 185 VAL A CA 1
ATOM 1402 C C . VAL A 1 185 ? -1.631 7.926 -2.973 1.00 95.00 185 VAL A C 1
ATOM 1404 O O . VAL A 1 185 ? -1.970 8.001 -1.796 1.00 95.00 185 VAL A O 1
ATOM 1407 N N . GLU A 1 186 ? -2.495 8.087 -3.977 1.00 93.19 186 GLU A N 1
ATOM 1408 C CA . GLU A 1 186 ? -3.927 8.342 -3.764 1.00 93.19 186 GLU A CA 1
ATOM 1409 C C . GLU A 1 186 ? -4.593 7.201 -2.987 1.00 93.19 186 GLU A C 1
ATOM 1411 O O . GLU A 1 186 ? -5.306 7.445 -2.014 1.00 93.19 186 GLU A O 1
ATOM 1416 N N . LEU A 1 187 ? -4.288 5.956 -3.354 1.00 92.00 187 LEU A N 1
ATOM 1417 C CA . LEU A 1 187 ? -4.803 4.777 -2.669 1.00 92.00 187 LEU A CA 1
ATOM 1418 C C . LEU A 1 187 ? -4.325 4.684 -1.215 1.00 92.00 187 LEU A C 1
ATOM 1420 O O . LEU A 1 187 ? -5.112 4.372 -0.324 1.00 92.00 187 LEU A O 1
ATOM 1424 N N . GLN A 1 188 ? -3.053 4.995 -0.952 1.00 95.12 188 GLN A N 1
ATOM 1425 C CA . GLN A 1 188 ? -2.531 5.050 0.415 1.00 95.12 188 GLN A CA 1
ATOM 1426 C C . GLN A 1 188 ? -3.181 6.160 1.243 1.00 95.12 188 GLN A C 1
ATOM 1428 O O . GLN A 1 188 ? -3.466 5.941 2.415 1.00 95.12 188 GLN A O 1
ATOM 1433 N N . VAL A 1 189 ? -3.448 7.333 0.657 1.00 95.94 189 VAL A N 1
ATOM 1434 C CA . VAL A 1 189 ? -4.169 8.416 1.348 1.00 95.94 189 VAL A CA 1
ATOM 1435 C C . VAL A 1 189 ? -5.558 7.950 1.784 1.00 95.94 189 VAL A C 1
ATOM 1437 O O . VAL A 1 189 ? -5.936 8.184 2.933 1.00 95.94 189 VAL A O 1
ATOM 1440 N N . ASP A 1 190 ? -6.296 7.264 0.907 1.00 93.62 190 ASP A N 1
ATOM 1441 C CA . ASP A 1 190 ? -7.611 6.716 1.253 1.00 93.62 190 ASP A CA 1
ATOM 1442 C C . ASP A 1 190 ? -7.496 5.660 2.365 1.00 93.62 190 ASP A C 1
ATOM 1444 O O . ASP A 1 190 ? -8.124 5.795 3.415 1.00 93.62 190 ASP A O 1
ATOM 1448 N N . LEU A 1 191 ? -6.611 4.669 2.210 1.00 92.44 191 LEU A N 1
ATOM 1449 C CA . LEU A 1 191 ? -6.390 3.619 3.213 1.00 92.44 191 LEU A CA 1
ATOM 1450 C C . LEU A 1 191 ? -5.970 4.172 4.587 1.00 92.44 191 LEU A C 1
ATOM 1452 O O . LEU A 1 191 ? -6.487 3.720 5.612 1.00 92.44 191 LEU A O 1
ATOM 1456 N N . VAL A 1 192 ? -5.085 5.175 4.627 1.00 95.31 192 VAL A N 1
ATOM 1457 C CA . VAL A 1 192 ? -4.702 5.885 5.860 1.00 95.31 192 VAL A CA 1
ATOM 1458 C C . VAL A 1 192 ? -5.922 6.546 6.492 1.00 95.31 192 VAL A C 1
ATOM 1460 O O . VAL A 1 192 ? -6.152 6.372 7.689 1.00 95.31 192 VAL A O 1
ATOM 1463 N N . SER A 1 193 ? -6.727 7.266 5.703 1.00 93.19 193 SER A N 1
ATOM 1464 C CA . SER A 1 193 ? -7.945 7.909 6.202 1.00 93.19 193 SER A CA 1
ATOM 1465 C C . SER A 1 193 ? -8.898 6.882 6.815 1.00 93.19 193 SER A C 1
ATOM 1467 O O . SER A 1 193 ? -9.403 7.093 7.916 1.00 93.19 193 SER A O 1
ATOM 1469 N N . LYS A 1 194 ? -9.105 5.738 6.150 1.00 90.38 194 LYS A N 1
ATOM 1470 C CA . LYS A 1 194 ? -9.962 4.663 6.669 1.00 90.38 194 LYS A CA 1
ATOM 1471 C C . LYS A 1 194 ? -9.426 4.064 7.967 1.00 90.38 194 LYS A C 1
ATOM 1473 O O . LYS A 1 194 ? -10.191 3.872 8.911 1.00 90.38 194 LYS A O 1
ATOM 1478 N N . ALA A 1 195 ? -8.123 3.799 8.050 1.00 90.69 195 ALA A N 1
ATOM 1479 C CA . ALA A 1 195 ? -7.502 3.281 9.267 1.00 90.69 195 ALA A CA 1
ATOM 1480 C C . ALA A 1 195 ? -7.609 4.277 10.437 1.00 90.69 195 ALA A C 1
ATOM 1482 O O . ALA A 1 195 ? -7.911 3.875 11.562 1.00 90.69 195 ALA A O 1
ATOM 1483 N N . GLN A 1 196 ? -7.440 5.575 10.169 1.00 92.12 196 GLN A N 1
ATOM 1484 C CA . GLN A 1 196 ? -7.630 6.638 11.158 1.00 92.12 196 GLN A CA 1
ATOM 1485 C C . GLN A 1 196 ? -9.079 6.724 11.647 1.00 92.12 196 GLN A C 1
ATOM 1487 O O . GLN A 1 196 ? -9.306 6.893 12.844 1.00 92.12 196 GLN A O 1
ATOM 1492 N N . ASP A 1 197 ? -10.060 6.590 10.754 1.00 88.25 197 ASP A N 1
ATOM 1493 C CA . ASP A 1 197 ? -11.477 6.597 11.127 1.00 88.25 197 ASP A CA 1
ATOM 1494 C C . ASP A 1 197 ? -11.832 5.416 12.037 1.00 88.25 197 ASP A C 1
ATOM 1496 O O . ASP A 1 197 ? -12.557 5.586 13.018 1.00 88.25 197 ASP A O 1
ATOM 1500 N N . VAL A 1 198 ? -11.291 4.227 11.756 1.00 85.25 198 VAL A N 1
ATOM 1501 C CA . VAL A 1 198 ? -11.476 3.045 12.612 1.00 85.25 198 VAL A CA 1
ATOM 1502 C C . VAL A 1 198 ? -10.787 3.230 13.967 1.00 85.25 198 VAL A C 1
ATOM 1504 O O . VAL A 1 198 ? -11.405 2.977 15.001 1.00 85.25 198 VAL A O 1
ATOM 1507 N N . SER A 1 199 ? -9.552 3.743 13.986 1.00 87.56 199 SER A N 1
ATOM 1508 C CA . SER A 1 199 ? -8.818 4.044 15.224 1.00 87.56 199 SER A CA 1
ATOM 1509 C C . SER A 1 199 ? -9.581 5.027 16.127 1.00 87.56 199 SER A C 1
ATOM 1511 O O . SER A 1 199 ? -9.791 4.755 17.310 1.00 87.56 199 SER A O 1
ATOM 1513 N N . LYS A 1 200 ? -10.112 6.123 15.563 1.00 86.50 200 LYS A N 1
ATOM 1514 C CA . LYS A 1 200 ? -10.934 7.098 16.305 1.00 86.50 200 LYS A CA 1
ATOM 1515 C C . LYS A 1 200 ? -12.166 6.455 16.940 1.00 86.50 200 LYS A C 1
ATOM 1517 O O . LYS A 1 200 ? -12.465 6.731 18.098 1.00 86.50 200 LYS A O 1
ATOM 1522 N N . ARG A 1 201 ? -12.851 5.561 16.222 1.00 81.75 201 ARG A N 1
ATOM 1523 C CA . ARG A 1 201 ? -14.013 4.841 16.767 1.00 81.75 201 ARG A CA 1
ATOM 1524 C C . ARG A 1 201 ? -13.629 3.926 17.924 1.00 81.75 201 ARG A C 1
ATOM 1526 O O . ARG A 1 201 ? -14.341 3.900 18.921 1.00 81.75 201 ARG A O 1
ATOM 1533 N N . PHE A 1 202 ? -12.500 3.220 17.840 1.00 79.62 202 PHE A N 1
ATOM 1534 C CA . PHE A 1 202 ? -11.993 2.449 18.980 1.00 79.62 202 PHE A CA 1
ATOM 1535 C C . PHE A 1 202 ? -11.744 3.346 20.197 1.00 79.62 202 PHE A C 1
ATOM 1537 O O . PHE A 1 202 ? -12.184 3.013 21.295 1.00 79.62 202 PHE A O 1
ATOM 1544 N N . GLN A 1 203 ? -11.123 4.512 20.004 1.00 81.81 203 GLN A N 1
ATOM 1545 C CA . GLN A 1 203 ? -10.902 5.474 21.088 1.00 81.81 203 GLN A CA 1
ATOM 1546 C C . GLN A 1 203 ? -12.217 5.985 21.698 1.00 81.81 203 GLN A C 1
ATOM 1548 O O . GLN A 1 203 ? -12.312 6.139 22.916 1.00 81.81 203 GLN A O 1
ATOM 1553 N N . GLU A 1 204 ? -13.242 6.236 20.881 1.00 81.56 204 GLU A N 1
ATOM 1554 C CA . GLU A 1 204 ? -14.576 6.634 21.347 1.00 81.56 204 GLU A CA 1
ATOM 1555 C C . GLU A 1 204 ? -15.246 5.538 22.187 1.00 81.56 204 GLU A C 1
ATOM 1557 O O . GLU A 1 204 ? -15.769 5.836 23.263 1.00 81.56 204 GLU A O 1
ATOM 1562 N N . ILE A 1 205 ? -15.174 4.274 21.751 1.00 75.94 205 ILE A N 1
ATOM 1563 C CA . ILE A 1 205 ? -15.721 3.129 22.496 1.00 75.94 205 ILE A CA 1
ATOM 1564 C C . ILE A 1 205 ? -14.985 2.971 23.833 1.00 75.94 205 ILE A C 1
ATOM 1566 O O . ILE A 1 205 ? -15.625 2.904 24.883 1.00 75.94 205 ILE A O 1
ATOM 1570 N N . CYS A 1 206 ? -13.649 2.999 23.821 1.00 74.38 206 CYS A N 1
ATOM 1571 C CA . CYS A 1 206 ? -12.838 2.884 25.034 1.00 74.38 206 CYS A CA 1
ATOM 1572 C C . CYS A 1 206 ? -13.146 3.991 26.053 1.00 74.38 206 CYS A C 1
ATOM 1574 O O . CYS A 1 206 ? -13.178 3.724 27.249 1.00 74.38 206 CYS A O 1
ATOM 1576 N N . ARG A 1 207 ? -13.400 5.228 25.600 1.00 75.62 207 ARG A N 1
ATOM 1577 C CA . ARG A 1 207 ? -13.779 6.349 26.483 1.00 75.62 207 ARG A CA 1
ATOM 1578 C C . ARG A 1 207 ? -15.189 6.211 27.055 1.00 75.62 207 ARG A C 1
ATOM 1580 O O . ARG A 1 207 ? -15.439 6.697 28.156 1.00 75.62 207 ARG A O 1
ATOM 1587 N N . ALA A 1 208 ? -16.113 5.611 26.306 1.00 71.50 208 ALA A N 1
ATOM 1588 C CA . ALA A 1 208 ? -17.495 5.422 26.737 1.00 71.50 208 ALA A CA 1
ATOM 1589 C C . ALA A 1 208 ? -17.641 4.286 27.767 1.00 71.50 208 ALA A C 1
ATOM 1591 O O . ALA A 1 208 ? -18.520 4.343 28.631 1.00 71.50 208 ALA A O 1
ATOM 1592 N N . GLU A 1 209 ? -16.782 3.266 27.707 1.00 65.12 209 GLU A N 1
ATOM 1593 C CA . GLU A 1 209 ? -16.775 2.155 28.657 1.00 65.12 209 GLU A CA 1
ATOM 1594 C C . GLU A 1 209 ? -15.896 2.452 29.884 1.00 65.12 209 GLU A C 1
ATOM 1596 O O . GLU A 1 209 ? -14.681 2.560 29.788 1.00 65.12 209 GLU A O 1
ATOM 1601 N N . GLN A 1 210 ? -16.487 2.487 31.085 1.00 55.12 210 GLN A N 1
ATOM 1602 C CA . GLN A 1 210 ? -15.723 2.579 32.348 1.00 55.12 210 GLN A CA 1
ATOM 1603 C C . GLN A 1 210 ? -14.866 1.330 32.636 1.00 55.12 210 GLN A C 1
ATOM 1605 O O . GLN A 1 210 ? -14.003 1.358 33.511 1.00 55.12 210 GLN A O 1
ATOM 1610 N N . THR A 1 211 ? -15.108 0.231 31.916 1.00 55.94 211 THR A N 1
ATOM 1611 C CA . THR A 1 211 ? -14.361 -1.027 32.005 1.00 55.94 211 THR A CA 1
ATOM 1612 C C . THR A 1 211 ? -14.124 -1.572 30.603 1.00 55.94 211 THR A C 1
ATOM 1614 O O . THR A 1 211 ? -14.838 -2.461 30.143 1.00 55.94 211 THR A O 1
ATOM 1617 N N . THR A 1 212 ? -13.134 -1.014 29.919 1.00 63.72 212 THR A N 1
ATOM 1618 C CA . THR A 1 212 ? -12.709 -1.463 28.594 1.00 63.72 212 THR A CA 1
ATOM 1619 C C . THR A 1 212 ? -12.171 -2.897 28.672 1.00 63.72 212 THR A C 1
ATOM 1621 O O . THR A 1 212 ? -11.330 -3.217 29.518 1.00 63.72 212 THR A O 1
ATOM 1624 N N . SER A 1 213 ? -12.637 -3.789 27.797 1.00 73.56 213 SER A N 1
ATOM 1625 C CA . SER A 1 213 ? -12.036 -5.125 27.669 1.00 73.56 213 SER A CA 1
ATOM 1626 C C . SER A 1 213 ? -10.581 -5.013 27.196 1.00 73.56 213 SER A C 1
ATOM 1628 O O . SER A 1 213 ? -10.298 -4.295 26.238 1.00 73.56 213 SER A O 1
ATOM 1630 N N . LYS A 1 214 ? -9.659 -5.792 27.784 1.00 79.38 214 LYS A N 1
ATOM 1631 C CA . LYS A 1 214 ? -8.247 -5.865 27.342 1.00 79.38 214 LYS A CA 1
ATOM 1632 C C . LYS A 1 214 ? -8.105 -6.156 25.842 1.00 79.38 214 LYS A C 1
ATOM 1634 O O . LYS A 1 214 ? -7.152 -5.719 25.211 1.00 79.38 214 LYS A O 1
ATOM 1639 N N . GLN A 1 215 ? -9.043 -6.903 25.258 1.00 75.75 215 GLN A N 1
ATOM 1640 C CA . GLN A 1 215 ? -9.038 -7.204 23.821 1.00 75.75 215 GLN A CA 1
ATOM 1641 C C . GLN A 1 215 ? -9.321 -5.967 22.960 1.00 75.75 215 GLN A C 1
ATOM 1643 O O . GLN A 1 215 ? -8.759 -5.829 21.873 1.00 75.75 215 GLN A O 1
ATOM 1648 N N . LEU A 1 216 ? -10.171 -5.062 23.449 1.00 76.50 216 LEU A N 1
ATOM 1649 C CA . LEU A 1 216 ? -10.486 -3.813 22.768 1.00 76.50 216 LEU A CA 1
ATOM 1650 C C . LEU A 1 216 ? -9.290 -2.855 22.822 1.00 76.50 216 LEU A C 1
ATOM 1652 O O . LEU A 1 216 ? -8.929 -2.273 21.805 1.00 76.50 216 LEU A O 1
ATOM 1656 N N . GLU A 1 217 ? -8.622 -2.782 23.974 1.00 81.81 217 GLU A N 1
ATOM 1657 C CA . GLU A 1 217 ? -7.385 -2.016 24.160 1.00 81.81 217 GLU A CA 1
ATOM 1658 C C . GLU A 1 217 ? -6.268 -2.496 23.218 1.00 81.81 217 GLU A C 1
ATOM 1660 O O . GLU A 1 217 ? -5.645 -1.692 22.529 1.00 81.81 217 GLU A O 1
ATOM 1665 N N . VAL A 1 218 ? -6.069 -3.815 23.103 1.00 84.81 218 VAL A N 1
ATOM 1666 C CA . VAL A 1 218 ? -5.111 -4.391 22.141 1.00 84.81 218 VAL A CA 1
ATOM 1667 C C . VAL A 1 218 ? -5.478 -4.030 20.701 1.00 84.81 218 VAL A C 1
ATOM 1669 O O . VAL A 1 218 ? -4.602 -3.665 19.922 1.00 84.81 218 VAL A O 1
ATOM 1672 N N . SER A 1 219 ? -6.759 -4.109 20.339 1.00 82.94 219 SER A N 1
ATOM 1673 C CA . SER A 1 219 ? -7.213 -3.804 18.975 1.00 82.94 219 SER A CA 1
ATOM 1674 C C . SER A 1 219 ? -7.022 -2.323 18.630 1.00 82.94 219 SER A C 1
ATOM 1676 O O . SER A 1 219 ? -6.584 -2.001 17.527 1.00 82.94 219 SER A O 1
ATOM 1678 N N . MET A 1 220 ? -7.272 -1.427 19.589 1.00 85.88 220 MET A N 1
ATOM 1679 C CA . MET A 1 220 ? -6.994 0.005 19.464 1.00 85.88 220 MET A CA 1
ATOM 1680 C C . MET A 1 220 ? -5.503 0.257 19.207 1.00 85.88 220 MET A C 1
ATOM 1682 O O . MET A 1 220 ? -5.160 0.902 18.220 1.00 85.88 220 MET A O 1
ATOM 1686 N N . LEU A 1 221 ? -4.621 -0.318 20.032 1.00 89.88 221 LEU A N 1
ATOM 1687 C CA . LEU A 1 221 ? -3.168 -0.178 19.874 1.00 89.88 221 LEU A CA 1
ATOM 1688 C C . LEU A 1 221 ? -2.669 -0.720 18.528 1.00 89.88 221 LEU A C 1
ATOM 1690 O O . LEU A 1 221 ? -1.790 -0.128 17.905 1.00 89.88 221 LEU A O 1
ATOM 1694 N N . GLN A 1 222 ? -3.234 -1.830 18.046 1.00 91.31 222 GLN A N 1
ATOM 1695 C CA . GLN A 1 222 ? -2.889 -2.367 16.728 1.00 91.31 222 GLN A CA 1
ATOM 1696 C C . GLN A 1 222 ? -3.277 -1.415 15.593 1.00 91.31 222 GLN A C 1
ATOM 1698 O O . GLN A 1 222 ? -2.523 -1.288 14.630 1.00 91.31 222 GLN A O 1
ATOM 1703 N N . TYR A 1 223 ? -4.416 -0.727 15.702 1.00 89.88 223 TYR A N 1
ATOM 1704 C CA . TYR A 1 223 ? -4.812 0.289 14.728 1.00 89.88 223 TYR A CA 1
ATOM 1705 C C . TYR A 1 223 ? -3.961 1.553 14.811 1.00 89.88 223 TYR A C 1
ATOM 1707 O O . TYR A 1 223 ? -3.644 2.121 13.772 1.00 89.88 223 TYR A O 1
ATOM 1715 N N . GLU A 1 224 ? -3.571 1.990 16.008 1.00 92.81 224 GLU A N 1
ATOM 1716 C CA . GLU A 1 224 ? -2.634 3.108 16.173 1.00 92.81 224 GLU A CA 1
ATOM 1717 C C . GLU A 1 224 ? -1.293 2.795 15.500 1.00 92.81 224 GLU A C 1
ATOM 1719 O O . GLU A 1 224 ? -0.847 3.553 14.640 1.00 92.81 224 GLU A O 1
ATOM 1724 N N . LEU A 1 225 ? -0.725 1.613 15.765 1.00 95.00 225 LEU A N 1
ATOM 1725 C CA . LEU A 1 225 ? 0.502 1.162 15.107 1.00 95.00 225 LEU A CA 1
ATOM 1726 C C . LEU A 1 225 ? 0.341 1.045 13.582 1.00 95.00 225 LEU A C 1
ATOM 1728 O O . LEU A 1 225 ? 1.249 1.403 12.830 1.00 95.00 225 LEU A O 1
ATOM 1732 N N . LEU A 1 226 ? -0.806 0.544 13.113 1.00 95.44 226 LEU A N 1
ATOM 1733 C CA . LEU A 1 226 ? -1.110 0.453 11.686 1.00 95.44 226 LEU A CA 1
ATOM 1734 C C . LEU A 1 226 ? -1.159 1.839 11.033 1.00 95.44 226 LEU A C 1
ATOM 1736 O O . LEU A 1 226 ? -0.605 2.011 9.951 1.00 95.44 226 LEU A O 1
ATOM 1740 N N . VAL A 1 227 ? -1.798 2.818 11.679 1.00 96.31 227 VAL A N 1
ATOM 1741 C CA . VAL A 1 227 ? -1.884 4.202 11.190 1.00 96.31 227 VAL A CA 1
ATOM 1742 C C . VAL A 1 227 ? -0.497 4.833 11.116 1.00 96.31 227 VAL A C 1
ATOM 1744 O O . VAL A 1 227 ? -0.162 5.410 10.081 1.00 96.31 227 VAL A O 1
ATOM 1747 N N . ASP A 1 228 ? 0.320 4.687 12.159 1.00 97.12 228 ASP A N 1
ATOM 1748 C CA . ASP A 1 228 ? 1.685 5.219 12.180 1.00 97.12 228 ASP A CA 1
ATOM 1749 C C . ASP A 1 228 ? 2.531 4.617 11.051 1.00 97.12 228 ASP A C 1
ATOM 1751 O O . ASP A 1 228 ? 3.194 5.339 10.298 1.00 97.12 228 ASP A O 1
ATOM 1755 N N . ARG A 1 229 ? 2.451 3.292 10.866 1.00 97.00 229 ARG A N 1
ATOM 1756 C CA . ARG A 1 229 ? 3.141 2.601 9.771 1.00 97.00 229 ARG A CA 1
ATOM 1757 C C . ARG A 1 229 ? 2.647 3.074 8.403 1.00 97.00 229 ARG A C 1
ATOM 1759 O O . ARG A 1 229 ? 3.465 3.329 7.521 1.00 97.00 229 ARG A O 1
ATOM 1766 N N . ALA A 1 230 ? 1.334 3.200 8.219 1.00 96.75 230 ALA A N 1
ATOM 1767 C CA . ALA A 1 230 ? 0.741 3.622 6.954 1.00 96.75 230 ALA A CA 1
ATOM 1768 C C . ALA A 1 230 ? 1.130 5.065 6.591 1.00 96.75 230 ALA A C 1
ATOM 1770 O O . ALA A 1 230 ? 1.434 5.347 5.434 1.00 96.75 230 ALA A O 1
ATOM 1771 N N . LEU A 1 231 ? 1.196 5.967 7.577 1.00 97.88 231 LEU A N 1
ATOM 1772 C CA . LEU A 1 231 ? 1.679 7.336 7.386 1.00 97.88 231 LEU A CA 1
ATOM 1773 C C . LEU A 1 231 ? 3.158 7.375 6.980 1.00 97.88 231 LEU A C 1
ATOM 1775 O O . LEU A 1 231 ? 3.510 8.115 6.061 1.00 97.88 231 LEU A O 1
ATOM 1779 N N . SER A 1 232 ? 4.008 6.570 7.625 1.00 97.56 232 SER A N 1
ATOM 1780 C CA . SER A 1 232 ? 5.428 6.469 7.261 1.00 97.56 232 SER A CA 1
ATOM 1781 C C . SER A 1 232 ? 5.607 5.948 5.831 1.00 97.56 232 SER A C 1
ATOM 1783 O O . SER A 1 232 ? 6.305 6.567 5.033 1.00 97.56 232 SER A O 1
ATOM 1785 N N . CYS A 1 233 ? 4.921 4.855 5.484 1.00 96.62 233 CYS A N 1
ATOM 1786 C CA . CYS A 1 233 ? 4.965 4.242 4.152 1.00 96.62 233 CYS A CA 1
ATOM 1787 C C . CYS A 1 233 ? 4.483 5.211 3.049 1.00 96.62 233 CYS A C 1
ATOM 1789 O O . CYS A 1 233 ? 5.083 5.314 1.970 1.00 96.62 233 CYS A O 1
ATOM 1791 N N . LEU A 1 234 ? 3.444 6.002 3.347 1.00 97.38 234 LEU A N 1
ATOM 1792 C CA . LEU A 1 234 ? 2.941 7.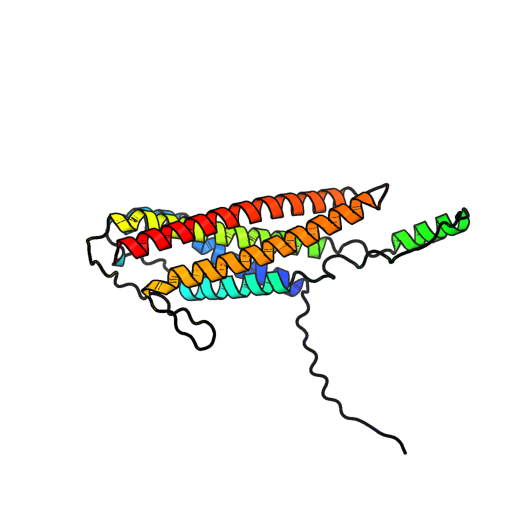049 2.458 1.00 97.38 234 LEU A CA 1
ATOM 1793 C C . LEU A 1 234 ? 3.992 8.133 2.200 1.00 97.38 234 LEU A C 1
ATOM 1795 O O . LEU A 1 234 ? 4.145 8.583 1.061 1.00 97.38 234 LEU A O 1
ATOM 1799 N N . GLU A 1 235 ? 4.706 8.567 3.235 1.00 97.38 235 GLU A N 1
ATOM 1800 C CA . GLU A 1 235 ? 5.748 9.584 3.096 1.00 97.38 235 GLU A CA 1
ATOM 1801 C C . GLU A 1 235 ? 6.929 9.075 2.259 1.00 97.38 235 GLU A C 1
ATOM 1803 O O . GLU A 1 235 ? 7.390 9.774 1.351 1.00 97.38 235 GLU A O 1
ATOM 1808 N N . ASP A 1 236 ? 7.354 7.830 2.472 1.00 95.25 236 ASP A N 1
ATOM 1809 C CA . ASP A 1 236 ? 8.403 7.197 1.665 1.00 95.25 236 ASP A CA 1
ATOM 1810 C C . ASP A 1 236 ? 7.985 7.075 0.193 1.00 95.25 236 ASP A C 1
ATOM 1812 O O . ASP A 1 236 ? 8.755 7.406 -0.716 1.00 95.25 236 ASP A O 1
ATOM 1816 N N . THR A 1 237 ? 6.725 6.714 -0.067 1.00 94.88 237 THR A N 1
ATOM 1817 C CA . THR A 1 237 ? 6.186 6.658 -1.433 1.00 94.88 237 THR A CA 1
ATOM 1818 C C . THR A 1 237 ? 6.147 8.044 -2.092 1.00 94.88 237 THR A C 1
ATOM 1820 O O . THR A 1 237 ? 6.513 8.193 -3.262 1.00 94.88 237 THR A O 1
ATOM 1823 N N . LYS A 1 238 ? 5.740 9.094 -1.362 1.00 95.38 238 LYS A N 1
ATOM 1824 C CA . LYS A 1 238 ? 5.749 10.484 -1.862 1.00 95.38 238 LYS A CA 1
ATOM 1825 C C . LYS A 1 238 ? 7.161 10.974 -2.174 1.00 95.38 238 LYS A C 1
ATOM 1827 O O . LYS A 1 238 ? 7.368 11.660 -3.184 1.00 95.38 238 LYS A O 1
ATOM 1832 N N . ARG A 1 239 ? 8.132 10.613 -1.333 1.00 94.56 239 ARG A N 1
ATOM 1833 C CA . ARG A 1 239 ? 9.547 10.926 -1.548 1.00 94.56 239 ARG A CA 1
ATOM 1834 C C . ARG A 1 239 ? 10.067 10.253 -2.811 1.00 94.56 239 ARG A C 1
ATOM 1836 O O . ARG A 1 239 ? 10.647 10.932 -3.654 1.00 94.56 239 ARG A O 1
ATOM 1843 N N . LEU A 1 240 ? 9.784 8.962 -2.985 1.00 91.94 240 LEU A N 1
ATOM 1844 C CA . LEU A 1 240 ? 10.130 8.228 -4.200 1.00 91.94 240 LEU A CA 1
ATOM 1845 C C . LEU A 1 240 ? 9.502 8.866 -5.445 1.00 91.94 240 LEU A C 1
ATOM 1847 O O . LEU A 1 240 ? 10.199 9.090 -6.431 1.00 91.94 240 LEU A O 1
ATOM 1851 N N . LYS A 1 241 ? 8.209 9.214 -5.405 1.00 91.69 241 LYS A N 1
ATOM 1852 C CA . LYS A 1 241 ? 7.534 9.906 -6.516 1.00 91.69 241 LYS A CA 1
ATOM 1853 C C . LYS A 1 241 ? 8.250 11.201 -6.894 1.00 91.69 241 LYS A C 1
ATOM 1855 O O . LYS A 1 241 ? 8.496 11.439 -8.075 1.00 91.69 241 LYS A O 1
ATOM 1860 N N . SER A 1 242 ? 8.606 12.017 -5.905 1.00 91.00 242 SER A N 1
ATOM 1861 C CA . SER A 1 242 ? 9.365 13.253 -6.129 1.00 91.00 242 SER A CA 1
ATOM 1862 C C . SER A 1 242 ? 10.743 12.975 -6.737 1.00 91.00 242 SER A C 1
ATOM 1864 O O . SER A 1 242 ? 11.153 13.671 -7.663 1.00 91.00 242 SER A O 1
ATOM 1866 N N . HIS A 1 243 ? 11.431 11.928 -6.271 1.00 87.75 243 HIS A N 1
ATOM 1867 C CA . HIS A 1 243 ? 12.743 11.532 -6.780 1.00 87.75 243 HIS A CA 1
ATOM 1868 C C . HIS A 1 243 ? 12.685 11.078 -8.247 1.00 87.75 243 HIS A C 1
ATOM 1870 O O . HIS A 1 243 ? 13.443 11.577 -9.077 1.00 87.75 243 HIS A O 1
ATOM 1876 N N . VAL A 1 244 ? 11.734 10.205 -8.593 1.00 84.50 244 VAL A N 1
ATOM 1877 C CA . VAL A 1 244 ? 11.531 9.717 -9.967 1.00 84.50 244 VAL A CA 1
ATOM 1878 C C . VAL A 1 244 ? 11.171 10.859 -10.918 1.00 84.50 244 VAL A C 1
ATOM 1880 O O . VAL A 1 244 ? 11.694 10.918 -12.029 1.00 84.50 244 VAL A O 1
ATOM 1883 N N . LEU A 1 245 ? 10.323 11.799 -10.486 1.00 84.06 245 LEU A N 1
ATOM 1884 C CA . LEU A 1 245 ? 9.998 12.994 -11.271 1.00 84.06 245 LEU A CA 1
ATOM 1885 C C . LEU A 1 245 ? 11.234 13.862 -11.532 1.00 84.06 245 LEU A C 1
ATOM 1887 O O . LEU A 1 245 ? 11.430 14.321 -12.652 1.00 84.06 245 LEU A O 1
ATOM 1891 N N . HIS A 1 246 ? 12.077 14.065 -10.519 1.00 82.75 246 HIS A N 1
ATOM 1892 C CA . HIS A 1 246 ? 13.304 14.843 -10.661 1.00 82.75 246 HIS A CA 1
ATOM 1893 C C . HIS A 1 246 ? 14.299 14.184 -11.628 1.00 82.75 246 HIS A C 1
ATOM 1895 O O . HIS A 1 246 ? 14.867 14.867 -12.476 1.00 82.75 246 HIS A O 1
ATOM 1901 N N . ILE A 1 247 ? 14.479 12.861 -11.549 1.00 76.38 247 ILE A N 1
ATOM 1902 C CA . ILE A 1 247 ? 15.321 12.116 -12.498 1.00 76.38 247 ILE A CA 1
ATOM 1903 C C . ILE A 1 247 ? 14.772 12.255 -13.922 1.00 76.38 247 ILE A C 1
ATOM 1905 O O . ILE A 1 247 ? 15.520 12.628 -14.821 1.00 76.38 247 ILE A O 1
ATOM 1909 N N . GLY A 1 248 ? 13.468 12.029 -14.113 1.00 68.19 248 GLY A N 1
ATOM 1910 C CA . GLY A 1 248 ? 12.829 12.089 -15.431 1.00 68.19 248 GLY A CA 1
ATOM 1911 C C . GLY A 1 248 ? 12.903 13.465 -16.104 1.00 68.19 248 GLY A C 1
ATOM 1912 O O . GLY A 1 248 ? 12.979 13.539 -17.328 1.00 68.19 248 GLY A O 1
ATOM 1913 N N . LEU A 1 249 ? 12.916 14.550 -15.322 1.00 59.00 249 LEU A N 1
ATOM 1914 C CA . LEU A 1 249 ? 13.094 15.918 -15.827 1.00 59.00 249 LEU A CA 1
ATOM 1915 C C . LEU A 1 249 ? 14.541 16.231 -16.235 1.00 59.00 249 LEU A C 1
ATOM 1917 O O . LEU A 1 249 ? 14.745 17.065 -17.107 1.00 59.00 249 LEU A O 1
ATOM 1921 N N . ASN A 1 250 ? 15.527 15.579 -15.615 1.00 56.06 250 ASN A N 1
ATOM 1922 C CA . ASN A 1 250 ? 16.950 15.809 -15.885 1.00 56.06 250 ASN A CA 1
ATOM 1923 C C . ASN A 1 250 ? 17.523 14.881 -16.971 1.00 56.06 250 ASN A C 1
ATOM 1925 O O . ASN A 1 250 ? 18.654 15.081 -17.407 1.00 56.06 250 ASN A O 1
ATOM 1929 N N . SER A 1 251 ? 16.774 13.852 -17.376 1.00 51.78 251 SER A N 1
ATOM 1930 C CA . SER A 1 251 ? 17.137 12.918 -18.450 1.00 51.78 251 SER A CA 1
ATOM 1931 C C . SER A 1 251 ? 16.576 13.291 -19.832 1.00 51.78 251 SER A C 1
ATOM 1933 O O . SER A 1 251 ? 16.860 12.582 -20.797 1.00 51.78 251 SER A O 1
ATOM 1935 N N . ALA A 1 252 ? 15.750 14.340 -19.917 1.00 43.66 252 ALA A N 1
ATOM 1936 C CA . ALA A 1 252 ? 15.135 14.856 -21.146 1.00 43.66 252 ALA A CA 1
ATOM 1937 C C . ALA A 1 252 ? 15.920 16.050 -21.708 1.00 43.66 252 ALA A C 1
ATOM 1939 O O . ALA A 1 252 ? 15.970 16.173 -22.953 1.00 43.66 252 ALA A O 1
#

Radius of gyration: 24.41 Å; chains: 1; bounding box: 84×31×65 Å

Secondary structure (DSSP, 8-state):
-----------------HHHHHHHHHHHHHHHHHHT-HHHHHHHHHHTTT-GGG---SS-HHHHHHHHHHHHHHHHHH--GGGS--PPP---S-----HHHHHHHHHHHTTS----HHHHHHHHHHHHHHHHHHHHHHHHHHHHHHHGGGSPTT----S-----EETTEEPPHHHHHHHHHHHHHHHHHHHHHHHHHHHHHHHHHHHH-SS--HHHHHHHHHHHHHHHHHHHHHHHHHHHHHHHHHHHHH--

Organism: NCBI:txid1380566

Foldseek 3Di:
DDDDDDDDPPDPPLALDPVLLVVLLVLLVVLLCLLVPVVLVVLLVPVLVVPPQVRDSVDPVVVSLVVLLVSLVSLLVSLDPPLFPPQDDDPDDDDDDDPVVVVVVVVVVVVGDHRPLSSLVSSLSSLVSSLSSLVSVLVSLVSVLVSLVVDDQPDDHPDDQDQDDDDPDTDDSLCSVLVSLVSVLVSLVSVLVSLVVVLVVLVVVVVVDPDDDPSSVVSSVSSVVSSVSSVVSSVSSVVSSVSSVVSSVVSD

pLDDT: mean 73.01, std 18.48, range [28.59, 97.88]

Sequence (252 aa):
MATPTTGATLLCSGQGDMGTLVGILSALQPIWATLSSPELCQILQQQLHHGVDEVNLGCDTRAALEQFLDLAQKLAMGYHHDTLPPWPPRGHDNDTFTRAQREERTLNQRTAPSPDLAMTYALIACHTRVLDVIDAIVRFATACADMAPFLSPGYDPKFQVPEIRIGVFLAPRAAAASIFLSALVELQVDLVSKAQDVSKRFQEICRAEQTTSKQLEVSMLQYELLVDRALSCLEDTKRLKSHVLHIGLNSA